Protein AF-A0A963PRM2-F1 (afdb_monomer_lite)

Secondary structure (DSSP, 8-state):
------------HHHHHHHHHSEEEEEEEEEEEEEEEE----B-TTSSB---TT-PPEEEEEEEEES-HHHHH--S-EEEEEE-TT--EEEEEEESS-GGGTEEEEEEE-SSS--EEEEEEEEETTTHHHHHHHTTTSPSPEEEEEEEHHHHHHHHHHH-THHHHHHHSPP-SS--HHHHHHHHHHHGGGGT---SS--

Structure (mmCIF, N/CA/C/O backbone):
data_AF-A0A963PRM2-F1
#
_entry.id   AF-A0A963PRM2-F1
#
loop_
_atom_site.group_PDB
_atom_site.id
_atom_site.type_symbol
_atom_site.label_atom_id
_atom_site.label_alt_id
_atom_site.label_comp_id
_atom_site.label_asym_id
_atom_site.label_entity_id
_atom_site.label_seq_id
_atom_site.pdbx_PDB_ins_code
_atom_site.Cartn_x
_atom_site.Cartn_y
_atom_site.Cartn_z
_atom_site.occupancy
_atom_site.B_iso_or_equiv
_atom_site.auth_seq_id
_atom_site.auth_comp_id
_atom_site.auth_asym_id
_atom_site.auth_atom_id
_atom_site.pdbx_PDB_model_num
ATOM 1 N N . MET A 1 1 ? 33.782 -7.772 28.919 1.00 41.22 1 MET A N 1
ATOM 2 C CA . MET A 1 1 ? 32.373 -8.219 28.906 1.00 41.22 1 MET A CA 1
ATOM 3 C C . MET A 1 1 ? 31.543 -7.126 28.252 1.00 41.22 1 MET A C 1
ATOM 5 O O . MET A 1 1 ? 31.339 -6.091 28.866 1.00 41.22 1 MET A O 1
ATOM 9 N N . GLN A 1 2 ? 31.188 -7.293 26.976 1.00 33.78 2 GLN A N 1
ATOM 10 C CA . GLN A 1 2 ? 30.339 -6.346 26.248 1.00 33.78 2 GLN A CA 1
ATOM 11 C C . GLN A 1 2 ? 28.876 -6.684 26.527 1.00 33.78 2 GLN A C 1
ATOM 13 O O . GLN A 1 2 ? 28.412 -7.776 26.202 1.00 33.78 2 GLN A O 1
ATOM 18 N N . THR A 1 3 ? 28.163 -5.751 27.146 1.00 37.25 3 THR A N 1
ATOM 19 C CA . THR A 1 3 ? 26.721 -5.835 27.356 1.00 37.25 3 THR A CA 1
ATOM 20 C C . THR A 1 3 ? 26.035 -5.636 26.008 1.00 37.25 3 THR A C 1
ATOM 22 O O . THR A 1 3 ? 25.957 -4.523 25.493 1.00 37.25 3 THR A O 1
ATOM 25 N N . ILE A 1 4 ? 25.573 -6.729 25.402 1.00 39.41 4 ILE A N 1
ATOM 26 C CA . ILE A 1 4 ? 24.716 -6.680 24.218 1.00 39.41 4 ILE A CA 1
ATOM 27 C C . ILE A 1 4 ? 23.363 -6.141 24.686 1.00 39.41 4 ILE A C 1
ATOM 29 O O . ILE A 1 4 ? 22.565 -6.858 25.285 1.00 39.41 4 ILE A O 1
ATOM 33 N N . HIS A 1 5 ? 23.108 -4.857 24.438 1.00 33.88 5 HIS A N 1
ATOM 34 C CA . HIS A 1 5 ? 21.766 -4.300 24.529 1.00 33.88 5 HIS A CA 1
ATOM 35 C C . HIS A 1 5 ? 20.929 -4.864 23.378 1.00 33.88 5 HIS A C 1
ATOM 37 O O . HIS A 1 5 ? 20.839 -4.280 22.299 1.00 33.88 5 HIS A O 1
ATOM 43 N N . THR A 1 6 ? 20.295 -6.014 23.598 1.00 37.78 6 THR A N 1
ATOM 44 C CA . THR A 1 6 ? 19.131 -6.428 22.813 1.00 37.78 6 THR A CA 1
ATOM 45 C C . THR A 1 6 ? 18.022 -5.416 23.072 1.00 37.78 6 THR A C 1
ATOM 47 O O . THR A 1 6 ? 17.298 -5.504 24.060 1.00 37.78 6 THR A O 1
ATOM 50 N N . ALA A 1 7 ? 17.920 -4.414 22.199 1.00 38.12 7 ALA A N 1
ATOM 51 C CA . ALA A 1 7 ? 16.761 -3.544 22.126 1.00 38.12 7 ALA A CA 1
ATOM 52 C C . ALA A 1 7 ? 15.547 -4.415 21.782 1.00 38.12 7 ALA A C 1
ATOM 54 O O . ALA A 1 7 ? 15.345 -4.817 20.634 1.00 38.12 7 ALA A O 1
ATOM 55 N N . THR A 1 8 ? 14.760 -4.755 22.798 1.00 39.50 8 THR A N 1
ATOM 56 C CA . THR A 1 8 ? 13.481 -5.440 22.647 1.00 39.50 8 THR A CA 1
ATOM 57 C C . THR A 1 8 ? 12.581 -4.538 21.812 1.00 39.50 8 THR A C 1
ATOM 59 O O . THR A 1 8 ? 12.052 -3.538 22.294 1.00 39.50 8 THR A O 1
ATOM 62 N N . LYS A 1 9 ? 12.463 -4.846 20.518 1.00 49.88 9 LYS A N 1
ATOM 63 C CA . LYS A 1 9 ? 11.586 -4.144 19.582 1.00 49.88 9 LYS A CA 1
ATOM 64 C C . LYS A 1 9 ? 10.167 -4.278 20.130 1.00 49.88 9 LYS A C 1
ATOM 66 O O . LYS A 1 9 ? 9.605 -5.369 20.062 1.00 49.88 9 LYS A O 1
ATOM 71 N N . VAL A 1 10 ? 9.621 -3.215 20.723 1.00 49.44 10 VAL A N 1
ATOM 72 C CA . VAL A 1 10 ? 8.244 -3.206 21.233 1.00 49.44 10 VAL A CA 1
ATOM 73 C C . VAL A 1 10 ? 7.338 -3.588 20.068 1.00 49.44 10 VAL A C 1
ATOM 75 O O . VAL A 1 10 ? 7.162 -2.830 19.113 1.00 49.44 10 VAL A O 1
ATOM 78 N N . GLN A 1 11 ? 6.833 -4.819 20.097 1.00 61.91 11 GLN A N 1
ATOM 79 C CA . GLN A 1 11 ? 5.892 -5.299 19.104 1.00 61.91 11 GLN A CA 1
ATOM 80 C C . GLN A 1 11 ? 4.599 -4.523 19.325 1.00 61.91 11 GLN A C 1
ATOM 82 O O . GLN A 1 11 ? 3.925 -4.696 20.336 1.00 61.91 11 GLN A O 1
ATOM 87 N N . ASN A 1 12 ? 4.264 -3.630 18.395 1.00 83.56 12 ASN A N 1
ATOM 88 C CA . ASN A 1 12 ? 3.006 -2.901 18.442 1.00 83.56 12 ASN A CA 1
ATOM 89 C C . ASN A 1 12 ? 1.866 -3.884 18.127 1.00 83.56 12 ASN A C 1
ATOM 91 O O . ASN A 1 12 ? 1.533 -4.125 16.965 1.00 83.56 12 ASN A O 1
ATOM 95 N N . GLN A 1 13 ? 1.339 -4.522 19.174 1.00 89.81 13 GLN A N 1
ATOM 96 C CA . GLN A 1 13 ? 0.324 -5.570 19.085 1.00 89.81 13 GLN A CA 1
ATOM 97 C C . GLN A 1 13 ? -0.909 -5.129 18.271 1.00 89.81 13 GLN A C 1
ATOM 99 O O . GLN A 1 13 ? -1.336 -5.919 17.422 1.00 89.81 13 GLN A O 1
ATOM 104 N N . PRO A 1 14 ? -1.430 -3.890 18.413 1.00 94.75 14 PRO A N 1
ATOM 105 C CA . PRO A 1 14 ? -2.501 -3.401 17.547 1.00 94.75 14 PRO A CA 1
ATOM 106 C C . PRO A 1 14 ? -2.147 -3.360 16.055 1.00 94.75 14 PRO A C 1
ATOM 108 O O . PRO A 1 14 ? -2.932 -3.818 15.225 1.00 94.75 14 PRO A O 1
ATOM 111 N N . LEU A 1 15 ? -0.947 -2.892 15.692 1.00 95.81 15 LEU A N 1
ATOM 112 C CA . LEU A 1 15 ? -0.501 -2.889 14.293 1.00 95.81 15 LEU A CA 1
ATOM 113 C C . LEU A 1 15 ? -0.412 -4.317 13.736 1.00 95.81 15 LEU A C 1
ATOM 115 O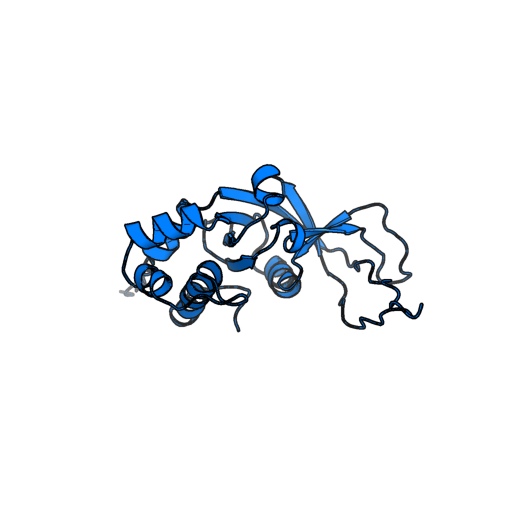 O . LEU A 1 15 ? -0.864 -4.587 12.625 1.00 95.81 15 LEU A O 1
ATOM 119 N N . GLN A 1 16 ? 0.137 -5.244 14.522 1.00 95.12 16 GLN A N 1
ATOM 120 C CA . GLN A 1 16 ? 0.245 -6.646 14.122 1.00 95.12 16 GLN A CA 1
ATOM 121 C C . GLN A 1 16 ? -1.128 -7.298 13.924 1.00 95.12 16 GLN A C 1
ATOM 123 O O . GLN A 1 16 ? -1.301 -8.092 13.003 1.00 95.12 16 GLN A O 1
ATOM 128 N N . ALA A 1 17 ? -2.120 -6.951 14.749 1.00 96.50 17 ALA A N 1
ATOM 129 C CA . ALA A 1 17 ? -3.486 -7.437 14.582 1.00 96.50 17 ALA A CA 1
ATOM 130 C C . ALA A 1 17 ? -4.112 -6.961 13.262 1.00 96.50 17 ALA A C 1
ATOM 132 O O . ALA A 1 17 ? -4.657 -7.781 12.525 1.00 96.50 17 ALA A O 1
ATOM 133 N N . LEU A 1 18 ? -3.959 -5.676 12.918 1.00 98.00 18 LEU A N 1
ATOM 134 C CA . LEU A 1 18 ? -4.420 -5.135 11.634 1.00 98.00 18 LEU A CA 1
ATOM 135 C C . LEU A 1 18 ? -3.763 -5.842 10.444 1.00 98.00 18 LEU A C 1
ATOM 137 O O . LEU A 1 18 ? -4.450 -6.238 9.506 1.00 98.00 18 LEU A O 1
ATOM 141 N N . MET A 1 19 ? -2.441 -6.030 10.494 1.00 97.81 19 MET A N 1
ATOM 142 C CA . MET A 1 19 ? -1.701 -6.687 9.414 1.00 97.81 19 MET A CA 1
ATOM 143 C C . MET A 1 19 ? -2.099 -8.157 9.245 1.00 97.81 19 MET A C 1
ATOM 145 O O . MET A 1 19 ? -2.239 -8.609 8.113 1.00 97.81 19 MET A O 1
ATOM 149 N N . ARG A 1 20 ? -2.320 -8.894 10.343 1.00 97.12 20 ARG A N 1
ATOM 150 C CA . ARG A 1 20 ? -2.781 -10.294 10.292 1.00 97.12 20 ARG A CA 1
ATOM 151 C C . ARG A 1 20 ? -4.203 -10.438 9.760 1.00 97.12 20 ARG A C 1
ATOM 153 O O . ARG A 1 20 ? -4.505 -11.443 9.130 1.00 97.12 20 ARG A O 1
ATOM 160 N N . ALA A 1 21 ? -5.071 -9.468 10.035 1.00 98.12 21 ALA A N 1
ATOM 161 C CA . ALA A 1 21 ? -6.444 -9.478 9.542 1.00 98.12 21 ALA A CA 1
ATOM 162 C C . ALA A 1 21 ? -6.550 -9.106 8.052 1.00 98.12 21 ALA A C 1
ATOM 164 O O . ALA A 1 21 ? -7.583 -9.353 7.434 1.00 98.12 21 ALA A O 1
ATOM 165 N N . ALA A 1 22 ? -5.513 -8.489 7.478 1.00 98.50 22 ALA A N 1
ATOM 166 C CA . ALA A 1 22 ? -5.520 -8.025 6.099 1.00 98.50 22 ALA A CA 1
ATOM 167 C C . ALA A 1 22 ? -5.346 -9.175 5.096 1.00 98.50 22 ALA A C 1
ATOM 169 O O . ALA A 1 22 ? -4.514 -10.063 5.274 1.00 98.50 22 ALA A O 1
ATOM 170 N N . THR A 1 23 ? -6.079 -9.116 3.987 1.00 98.62 23 THR A N 1
ATOM 171 C CA . THR A 1 23 ? -6.009 -10.095 2.896 1.00 98.62 23 THR A CA 1
ATOM 172 C C . THR A 1 23 ? -4.928 -9.694 1.886 1.00 98.62 23 THR A C 1
ATOM 174 O O . THR A 1 23 ? -5.023 -8.605 1.310 1.00 98.62 23 THR A O 1
ATOM 177 N N . PRO A 1 24 ? -3.897 -10.525 1.637 1.00 98.62 24 PRO A N 1
ATOM 178 C CA . PRO A 1 24 ? -2.948 -10.306 0.545 1.00 98.62 24 PRO A CA 1
ATOM 179 C C . PRO A 1 24 ? -3.655 -10.324 -0.814 1.00 98.62 24 PRO A C 1
ATOM 181 O O . PRO A 1 24 ? -4.426 -11.238 -1.085 1.00 98.62 24 PRO A O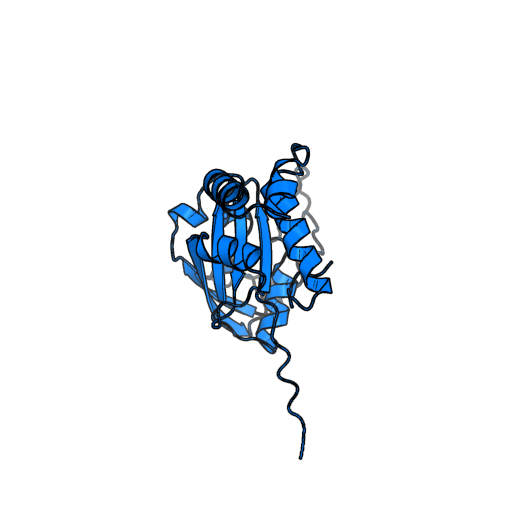 1
ATOM 184 N N . PHE A 1 25 ? -3.377 -9.348 -1.680 1.00 98.56 25 PHE A N 1
ATOM 185 C CA . PHE A 1 25 ? -4.005 -9.279 -3.012 1.00 98.56 25 PHE A CA 1
ATOM 186 C C . PHE A 1 25 ? -3.021 -9.062 -4.159 1.00 98.56 25 PHE A C 1
ATOM 188 O O . PHE A 1 25 ? -3.357 -9.310 -5.314 1.00 98.56 25 PHE A O 1
ATOM 195 N N . LEU A 1 26 ? -1.807 -8.610 -3.861 1.00 98.44 26 LEU A N 1
ATOM 196 C CA . LEU A 1 26 ? -0.783 -8.305 -4.849 1.00 98.44 26 LEU A CA 1
ATOM 197 C C . LEU A 1 26 ? 0.585 -8.603 -4.237 1.00 98.44 26 LEU A C 1
ATOM 199 O O . LEU A 1 26 ? 0.828 -8.283 -3.075 1.00 98.44 26 LEU A O 1
ATOM 203 N N . ARG A 1 27 ? 1.485 -9.190 -5.019 1.00 98.44 27 ARG A N 1
ATOM 204 C CA . ARG A 1 27 ? 2.890 -9.369 -4.649 1.00 98.44 27 ARG A CA 1
ATOM 205 C C . ARG A 1 27 ? 3.765 -8.706 -5.696 1.00 98.44 27 ARG A C 1
ATOM 207 O O . ARG A 1 27 ? 3.557 -8.933 -6.879 1.00 98.44 27 ARG A O 1
ATOM 214 N N . ILE A 1 28 ? 4.716 -7.887 -5.271 1.00 98.12 28 ILE A N 1
ATOM 215 C CA . ILE A 1 28 ? 5.810 -7.424 -6.126 1.00 98.12 28 ILE A CA 1
ATOM 216 C C . ILE A 1 28 ? 6.913 -8.460 -5.956 1.00 98.12 28 ILE A C 1
ATOM 218 O O . ILE A 1 28 ? 7.460 -8.588 -4.867 1.00 98.12 28 ILE A O 1
ATOM 222 N N . ASP A 1 29 ? 7.178 -9.238 -6.997 1.00 97.75 29 ASP A N 1
ATOM 223 C CA . ASP A 1 29 ? 8.125 -10.356 -6.983 1.00 97.75 29 ASP A CA 1
ATOM 224 C C . ASP A 1 29 ? 9.562 -9.893 -7.241 1.00 97.75 29 ASP A C 1
ATOM 226 O O . ASP A 1 29 ? 10.512 -10.507 -6.767 1.00 97.75 29 ASP A O 1
ATOM 230 N N . GLY A 1 30 ? 9.721 -8.798 -7.985 1.00 96.62 30 GLY A N 1
ATOM 231 C CA . GLY A 1 30 ? 11.019 -8.271 -8.378 1.00 96.62 30 GLY A CA 1
ATOM 232 C C . GLY A 1 30 ? 10.911 -6.890 -9.009 1.00 96.62 30 GLY A C 1
ATOM 233 O O . GLY A 1 30 ? 9.820 -6.403 -9.313 1.00 96.62 30 GLY A O 1
ATOM 234 N N . ALA A 1 31 ? 12.060 -6.262 -9.220 1.00 95.69 31 ALA A N 1
ATOM 235 C CA . ALA A 1 31 ? 12.172 -4.989 -9.912 1.00 95.69 31 ALA A CA 1
ATOM 236 C C . ALA A 1 31 ? 13.336 -5.064 -10.901 1.00 95.69 31 ALA A C 1
ATOM 238 O O . ALA A 1 31 ? 14.455 -5.413 -10.529 1.00 95.69 31 ALA A O 1
ATOM 239 N N . LYS A 1 32 ? 13.071 -4.748 -12.168 1.00 95.31 32 LYS A N 1
ATOM 240 C CA . LYS A 1 32 ? 14.087 -4.698 -13.219 1.00 95.31 32 LYS A CA 1
ATOM 241 C C . LYS A 1 32 ? 14.458 -3.239 -13.495 1.00 95.31 32 LYS A C 1
ATOM 243 O O . LYS A 1 32 ? 13.544 -2.461 -13.785 1.00 95.31 32 LYS A O 1
ATOM 248 N N . PRO A 1 33 ? 15.751 -2.859 -13.457 1.00 95.19 33 PRO A N 1
ATOM 249 C CA . PRO A 1 33 ? 16.187 -1.544 -13.911 1.00 95.19 33 PRO A CA 1
ATOM 250 C C . PRO A 1 33 ? 15.765 -1.337 -15.366 1.00 95.19 33 PRO A C 1
ATOM 252 O O . PRO A 1 33 ? 16.193 -2.061 -16.266 1.00 95.19 33 PRO A O 1
ATOM 255 N N . GLN A 1 34 ? 14.868 -0.386 -15.584 1.00 93.38 34 GLN A N 1
ATOM 256 C CA . GLN A 1 34 ? 14.337 -0.037 -16.891 1.00 93.38 34 GLN A CA 1
ATOM 257 C C . GLN A 1 34 ? 13.632 1.300 -16.742 1.00 93.38 34 GLN A C 1
ATOM 259 O O . GLN A 1 34 ? 12.556 1.367 -16.155 1.00 93.38 34 GLN A O 1
ATOM 264 N N . SER A 1 35 ? 14.193 2.351 -17.329 1.00 93.19 35 SER A N 1
ATOM 265 C CA . SER A 1 35 ? 13.513 3.639 -17.364 1.00 93.19 35 SER A CA 1
ATOM 266 C C . SER A 1 35 ? 12.298 3.572 -18.293 1.00 93.19 35 SER A C 1
ATOM 268 O O . SER A 1 35 ? 12.396 3.115 -19.436 1.00 93.19 35 SER A O 1
ATOM 270 N N . TRP A 1 36 ? 11.144 4.022 -17.811 1.00 92.88 36 TRP A N 1
ATOM 271 C CA . TRP A 1 36 ? 9.909 4.123 -18.587 1.00 92.88 36 TRP A CA 1
ATOM 272 C C . TRP A 1 36 ? 9.040 5.271 -18.077 1.00 92.88 36 TRP A C 1
ATOM 274 O O . TRP A 1 36 ? 9.168 5.729 -16.944 1.00 92.88 36 TRP A O 1
ATOM 284 N N . ARG A 1 37 ? 8.110 5.741 -18.906 1.00 90.25 37 ARG A N 1
ATOM 285 C CA . ARG A 1 37 ? 7.098 6.720 -18.494 1.00 90.25 37 ARG A CA 1
ATOM 286 C C . ARG A 1 37 ? 5.693 6.198 -18.746 1.00 90.25 37 ARG A C 1
ATOM 288 O O . ARG A 1 37 ? 5.445 5.419 -19.666 1.00 90.25 37 ARG A O 1
ATOM 295 N N . ARG A 1 38 ? 4.754 6.646 -17.914 1.00 86.50 38 ARG A N 1
ATOM 296 C CA . ARG A 1 38 ? 3.319 6.427 -18.140 1.00 86.50 38 ARG A CA 1
ATOM 297 C C . ARG A 1 38 ? 2.862 7.285 -19.316 1.00 86.50 38 ARG A C 1
ATOM 299 O O . ARG A 1 38 ? 3.380 8.387 -19.504 1.00 86.50 38 ARG A O 1
ATOM 306 N N . ASN A 1 39 ? 1.838 6.839 -20.039 1.00 72.88 39 ASN A N 1
ATOM 307 C CA . ASN A 1 39 ? 1.161 7.727 -20.978 1.00 72.88 39 ASN A CA 1
ATOM 308 C C . ASN A 1 39 ? 0.447 8.839 -20.197 1.00 72.88 39 ASN A C 1
ATOM 310 O O . ASN A 1 39 ? -0.528 8.579 -19.493 1.00 72.88 39 ASN A O 1
ATOM 314 N N . VAL A 1 40 ? 0.951 10.066 -20.297 1.00 62.12 40 VAL A N 1
ATOM 315 C CA . VAL A 1 40 ? 0.324 11.266 -19.722 1.00 62.12 40 VAL A CA 1
ATOM 316 C C . VAL A 1 40 ? -0.274 12.176 -20.794 1.00 62.12 40 VAL A C 1
ATOM 318 O O . VAL A 1 40 ? -0.634 13.310 -20.489 1.00 62.12 40 VAL A O 1
ATOM 321 N N . ASN A 1 41 ? -0.471 11.676 -22.020 1.00 55.84 41 ASN A N 1
ATOM 322 C CA . ASN A 1 41 ? -1.234 12.373 -23.057 1.00 55.84 41 ASN A CA 1
ATOM 323 C C . ASN A 1 41 ? -2.740 12.327 -22.754 1.00 55.84 41 ASN A C 1
ATOM 325 O O . ASN A 1 41 ? -3.545 11.868 -23.558 1.00 55.84 41 ASN A O 1
ATOM 329 N N . THR A 1 42 ? -3.158 12.798 -21.581 1.00 51.91 42 THR A N 1
ATOM 330 C CA . THR A 1 42 ? -4.547 13.214 -21.403 1.00 51.91 42 THR A CA 1
ATOM 331 C C . THR A 1 42 ? -4.686 14.567 -22.074 1.00 51.91 42 THR A C 1
ATOM 333 O O . THR A 1 42 ? -4.049 15.525 -21.653 1.00 51.91 42 THR A O 1
ATOM 336 N N . LEU A 1 43 ? -5.482 14.670 -23.131 1.00 48.84 43 LEU A N 1
ATOM 337 C CA . LEU A 1 43 ? -5.904 15.975 -23.627 1.00 48.84 43 LEU A CA 1
ATOM 338 C C . LEU A 1 43 ? -6.829 16.604 -22.572 1.00 48.84 43 LEU A C 1
ATOM 340 O O . LEU A 1 43 ? -7.652 15.921 -21.960 1.00 48.84 43 LEU A O 1
ATOM 344 N N . THR A 1 44 ? -6.688 17.899 -22.306 1.00 55.00 44 THR A N 1
ATOM 345 C CA . THR A 1 44 ? -7.690 18.657 -21.553 1.00 55.00 44 THR A CA 1
ATOM 346 C C . THR A 1 44 ? -9.016 18.636 -22.323 1.00 55.00 44 THR A C 1
ATOM 348 O O . THR A 1 44 ? -9.037 18.408 -23.532 1.00 55.00 44 THR A O 1
ATOM 351 N N . LYS A 1 45 ? -10.138 18.971 -21.666 1.00 53.50 45 LYS A N 1
ATOM 352 C CA . LYS A 1 45 ? -11.432 19.189 -22.353 1.00 53.50 45 LYS A CA 1
ATOM 353 C C . LYS A 1 45 ? -11.359 20.224 -23.495 1.00 53.50 45 LYS A C 1
ATOM 355 O O . LYS A 1 45 ? -12.258 20.280 -24.318 1.00 53.50 45 LYS A O 1
ATOM 360 N N . SER A 1 46 ? -10.295 21.029 -23.537 1.00 58.06 46 SER A N 1
ATOM 361 C CA . SER A 1 46 ? -9.991 22.018 -24.575 1.00 58.06 46 SER A CA 1
ATOM 362 C C . SER A 1 46 ? -9.037 21.516 -25.671 1.00 58.06 46 SER A C 1
ATOM 364 O O . SER A 1 46 ? -8.498 22.330 -26.415 1.00 58.06 46 SER A O 1
ATOM 366 N N . GLY A 1 47 ? -8.777 20.206 -25.760 1.00 50.28 47 GLY A N 1
ATOM 367 C CA . GLY A 1 47 ? -7.930 19.618 -26.805 1.00 50.28 47 GLY A CA 1
ATOM 368 C C . GLY A 1 47 ? -6.439 19.953 -26.685 1.00 50.28 47 GLY A C 1
ATOM 369 O O . GLY A 1 47 ? -5.672 19.663 -27.597 1.00 50.28 47 GLY A O 1
ATOM 370 N N . LYS A 1 48 ? -5.999 20.552 -25.570 1.00 49.03 48 LYS A N 1
ATOM 371 C CA . LYS A 1 48 ? -4.579 20.814 -25.307 1.00 49.03 48 LYS A CA 1
ATOM 372 C C . LYS A 1 48 ? -3.963 19.603 -24.614 1.00 49.03 48 LYS A C 1
ATOM 374 O O . LYS A 1 48 ? -4.641 18.996 -23.788 1.00 49.03 48 LYS A O 1
ATOM 379 N N . PRO A 1 49 ? -2.686 19.267 -24.851 1.00 51.62 49 PRO A N 1
ATOM 380 C CA . PRO A 1 49 ? -1.979 18.333 -23.987 1.00 51.62 49 PRO A CA 1
ATOM 381 C C . PRO A 1 49 ? -2.146 18.802 -22.538 1.00 51.62 49 PRO A C 1
ATOM 383 O O . PRO A 1 49 ? -1.787 19.935 -22.207 1.00 51.62 49 PRO A O 1
ATOM 386 N N . SER A 1 50 ? -2.737 17.973 -21.671 1.00 50.28 50 SER A N 1
ATOM 387 C CA . SER A 1 50 ? -2.652 18.190 -20.231 1.00 50.28 50 SER A CA 1
ATOM 388 C C . SER A 1 50 ? -1.182 18.026 -19.902 1.00 50.28 50 SER A C 1
ATOM 390 O O . SER A 1 50 ? -0.674 16.918 -19.759 1.00 50.28 50 SER A O 1
ATOM 392 N N . GLY A 1 51 ? -0.474 19.152 -19.894 1.00 46.06 51 GLY A N 1
ATOM 393 C CA . GLY A 1 51 ? 0.925 19.244 -19.536 1.00 46.06 51 GLY A CA 1
ATOM 394 C C . GLY A 1 51 ? 1.096 18.913 -18.065 1.00 46.06 51 GLY A C 1
ATOM 395 O O . GLY A 1 51 ? 1.421 19.777 -17.257 1.00 46.06 51 GLY A O 1
ATOM 396 N N . SER A 1 52 ? 0.912 17.651 -17.699 1.00 45.69 52 SER A N 1
ATOM 397 C CA . SER A 1 52 ? 1.531 17.117 -16.510 1.00 45.69 52 SER A CA 1
ATOM 398 C C . SER A 1 52 ? 3.014 16.958 -16.830 1.00 45.69 52 SER A C 1
ATOM 400 O O . SER A 1 52 ? 3.495 15.875 -17.149 1.00 45.69 52 SER A O 1
ATOM 402 N N . ARG A 1 53 ? 3.770 18.051 -16.672 1.00 44.22 53 ARG A N 1
ATOM 403 C CA . ARG A 1 53 ? 5.235 18.058 -16.491 1.00 44.22 53 ARG A CA 1
ATOM 404 C C . ARG A 1 53 ? 5.689 17.222 -15.263 1.00 44.22 53 ARG A C 1
ATOM 406 O O . ARG A 1 53 ? 6.769 17.453 -14.743 1.00 44.22 53 ARG A O 1
ATOM 413 N N . ARG A 1 54 ? 4.851 16.321 -14.721 1.00 50.84 54 ARG A N 1
ATOM 414 C CA . ARG A 1 54 ? 4.968 15.727 -13.374 1.00 50.84 54 ARG A CA 1
ATOM 415 C C . ARG A 1 54 ? 5.053 14.201 -13.328 1.00 50.84 54 ARG A C 1
ATOM 417 O O . ARG A 1 54 ? 5.167 13.657 -12.235 1.00 50.84 54 ARG A O 1
ATOM 424 N N . ALA A 1 55 ? 5.003 13.480 -14.447 1.00 60.56 55 ALA A N 1
ATOM 425 C CA . ALA A 1 55 ? 5.388 12.070 -14.417 1.00 60.56 55 ALA A CA 1
ATOM 426 C C . ALA A 1 55 ? 6.899 11.988 -14.636 1.00 60.56 55 ALA A C 1
ATOM 428 O O . ALA A 1 55 ? 7.347 11.871 -15.774 1.00 60.56 55 ALA A O 1
ATOM 429 N N . GLN A 1 56 ? 7.671 12.104 -13.551 1.00 73.38 56 GLN A N 1
ATOM 430 C CA . GLN A 1 56 ? 9.071 11.692 -13.595 1.00 73.38 56 GLN A CA 1
ATOM 431 C C . GLN A 1 56 ? 9.150 10.267 -14.168 1.00 73.38 56 GLN A C 1
ATOM 433 O O . GLN A 1 56 ? 8.227 9.475 -13.928 1.00 73.38 56 GLN A O 1
ATOM 438 N N . PRO A 1 57 ? 10.189 9.952 -14.959 1.00 86.44 57 PRO A N 1
ATOM 439 C CA . PRO A 1 57 ? 10.411 8.591 -15.408 1.00 86.44 57 PRO A CA 1
ATOM 440 C C . PRO A 1 57 ? 10.452 7.654 -14.206 1.00 86.44 57 PRO A C 1
ATOM 442 O O . PRO A 1 57 ? 11.118 7.943 -13.215 1.00 86.44 57 PRO A O 1
ATOM 445 N N . ASN A 1 58 ? 9.741 6.542 -14.312 1.00 91.75 58 ASN A N 1
ATOM 446 C CA . ASN A 1 58 ? 9.927 5.426 -13.407 1.00 91.75 58 ASN A CA 1
ATOM 447 C C . ASN A 1 58 ? 11.241 4.752 -13.806 1.00 91.75 58 ASN A C 1
ATOM 449 O O . ASN A 1 58 ? 11.460 4.503 -14.993 1.00 91.75 58 ASN A O 1
ATOM 453 N N . ARG A 1 59 ? 12.113 4.490 -12.839 1.00 94.56 59 ARG A N 1
ATOM 454 C CA . ARG A 1 59 ? 13.427 3.857 -13.027 1.00 94.56 59 ARG A CA 1
ATOM 455 C C . ARG A 1 59 ? 13.338 2.333 -13.109 1.00 94.56 59 ARG A C 1
ATOM 457 O O . ARG A 1 59 ? 14.256 1.696 -13.626 1.00 94.56 59 ARG A O 1
ATOM 464 N N . TYR A 1 60 ? 12.250 1.757 -12.596 1.00 95.50 60 TYR A N 1
ATOM 465 C CA . TYR A 1 60 ? 12.086 0.314 -12.481 1.00 95.50 60 TYR A CA 1
ATOM 466 C C . TYR A 1 60 ? 10.776 -0.188 -13.086 1.00 95.50 60 TYR A C 1
ATOM 468 O O . TYR A 1 60 ? 9.700 0.394 -12.919 1.00 95.50 60 TYR A O 1
ATOM 476 N N . GLU A 1 61 ? 10.858 -1.334 -13.752 1.00 95.38 61 GLU A N 1
ATOM 477 C CA . GLU A 1 61 ? 9.717 -2.177 -14.092 1.00 95.38 61 GLU A CA 1
ATOM 478 C C . GLU A 1 61 ? 9.486 -3.174 -12.954 1.00 95.38 61 GLU A C 1
ATOM 480 O O . GLU A 1 61 ? 10.353 -3.998 -12.660 1.00 95.38 61 GLU A O 1
ATOM 485 N N . ALA A 1 62 ? 8.325 -3.103 -12.303 1.00 95.06 62 ALA A N 1
ATOM 486 C CA . ALA A 1 62 ? 7.982 -4.040 -11.242 1.00 95.06 62 ALA A CA 1
ATOM 487 C C . ALA A 1 62 ? 7.387 -5.320 -11.832 1.00 95.06 62 ALA A C 1
ATOM 489 O O . ALA A 1 62 ? 6.369 -5.285 -12.527 1.00 95.06 62 ALA A O 1
ATOM 490 N N . MET A 1 63 ? 8.004 -6.450 -11.503 1.00 95.94 63 MET A N 1
ATOM 491 C CA . MET A 1 63 ? 7.459 -7.782 -11.735 1.00 95.94 63 MET A CA 1
ATOM 492 C C . MET A 1 63 ? 6.484 -8.078 -10.600 1.00 95.94 63 MET A C 1
ATOM 494 O O . MET A 1 63 ? 6.848 -7.941 -9.432 1.00 95.94 63 MET A O 1
ATOM 498 N N . PHE A 1 64 ? 5.243 -8.431 -10.921 1.00 97.50 64 PHE A N 1
ATOM 499 C CA . PHE A 1 64 ? 4.209 -8.609 -9.909 1.00 97.50 64 PHE A CA 1
ATOM 500 C C . PHE A 1 64 ? 3.261 -9.756 -10.243 1.00 97.50 64 PHE A C 1
ATOM 502 O O . PHE A 1 64 ? 3.020 -10.068 -11.410 1.00 97.50 64 PHE A O 1
ATOM 509 N N . THR A 1 65 ? 2.654 -10.297 -9.194 1.00 98.00 65 THR A N 1
ATOM 510 C CA . THR A 1 65 ? 1.623 -11.327 -9.247 1.00 98.00 65 THR A CA 1
ATOM 511 C C . THR A 1 65 ? 0.365 -10.814 -8.553 1.00 98.00 65 THR A C 1
ATOM 513 O O . THR A 1 65 ? 0.417 -10.365 -7.405 1.00 98.00 65 THR A O 1
ATOM 516 N N . ALA A 1 66 ? -0.779 -10.886 -9.234 1.00 97.69 66 ALA A N 1
ATOM 517 C CA . ALA A 1 66 ? -2.079 -10.688 -8.602 1.00 97.69 66 ALA A CA 1
ATOM 518 C C . ALA A 1 66 ? -2.423 -11.936 -7.778 1.00 97.69 66 ALA A C 1
ATOM 520 O O . ALA A 1 66 ? -2.489 -13.035 -8.321 1.00 97.69 66 ALA A O 1
ATOM 521 N N . LEU A 1 67 ? -2.590 -11.774 -6.466 1.00 98.50 67 LEU A N 1
ATOM 522 C CA . LEU A 1 67 ? -2.914 -12.877 -5.556 1.00 98.50 67 LEU A CA 1
ATOM 523 C C . LEU A 1 67 ? -4.429 -13.046 -5.392 1.00 98.50 67 LEU A C 1
ATOM 525 O O . LEU A 1 67 ? -4.912 -14.164 -5.251 1.00 98.50 67 LEU A O 1
ATOM 529 N N . ASP A 1 68 ? -5.171 -11.934 -5.406 1.00 98.38 68 ASP A N 1
ATOM 530 C CA . ASP A 1 68 ? -6.629 -11.921 -5.283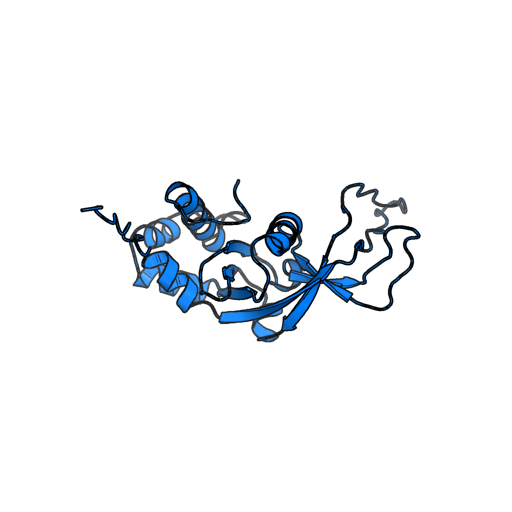 1.00 98.38 68 ASP A CA 1
ATOM 531 C C . ASP A 1 68 ? -7.234 -10.741 -6.062 1.00 98.38 68 ASP A C 1
ATOM 533 O O . ASP A 1 68 ? -7.314 -9.602 -5.584 1.00 98.38 68 ASP A O 1
ATOM 537 N N . ASP A 1 69 ? -7.711 -11.033 -7.273 1.00 97.50 69 ASP A N 1
ATOM 538 C CA . ASP A 1 69 ? -8.358 -10.058 -8.153 1.00 97.50 69 ASP A CA 1
ATOM 539 C C . ASP A 1 69 ? -9.674 -9.515 -7.591 1.00 97.50 69 ASP A C 1
ATOM 541 O O . ASP A 1 69 ? -10.036 -8.366 -7.876 1.00 97.50 69 ASP A O 1
ATOM 545 N N . LYS A 1 70 ? -10.398 -10.295 -6.774 1.00 97.88 70 LYS A N 1
ATOM 546 C CA . LYS A 1 70 ? -11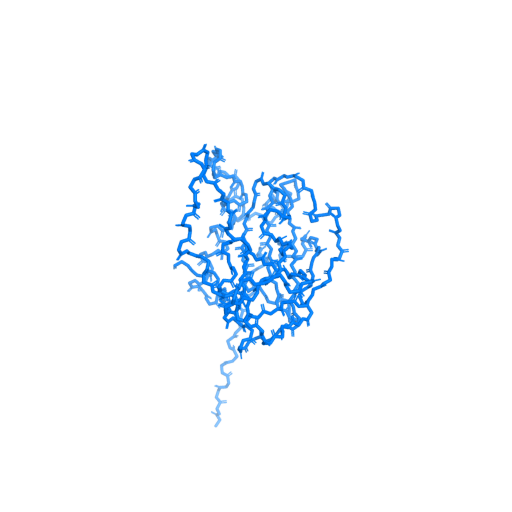.640 -9.826 -6.145 1.00 97.88 70 LYS A CA 1
ATOM 547 C C . LYS A 1 70 ? -11.309 -8.734 -5.144 1.00 97.88 70 LYS A C 1
ATOM 549 O O . LYS A 1 70 ? -11.904 -7.661 -5.201 1.00 97.88 70 LYS A O 1
ATOM 554 N N . THR A 1 71 ? -10.316 -8.963 -4.290 1.00 98.00 71 THR A N 1
ATOM 555 C CA . THR A 1 71 ? -9.831 -7.959 -3.336 1.00 98.00 71 THR A CA 1
ATOM 556 C C . THR A 1 71 ? -9.267 -6.734 -4.057 1.00 98.00 71 THR A C 1
ATOM 558 O O . THR A 1 71 ? -9.626 -5.605 -3.716 1.00 98.00 71 THR A O 1
ATOM 561 N N . TRP A 1 72 ? -8.465 -6.921 -5.110 1.00 97.88 72 TRP A N 1
ATOM 562 C CA . TRP A 1 72 ? -7.864 -5.811 -5.859 1.00 97.88 72 TRP A CA 1
ATOM 563 C C . TRP A 1 72 ? -8.915 -4.915 -6.548 1.00 97.88 72 TRP A C 1
ATOM 565 O O . TRP A 1 72 ? -8.798 -3.682 -6.557 1.00 97.88 72 TRP A O 1
ATOM 575 N N . SER A 1 73 ? -9.963 -5.522 -7.109 1.00 97.25 73 SER A N 1
ATOM 576 C CA . SER A 1 73 ? -11.029 -4.829 -7.846 1.00 97.25 73 SER A CA 1
ATOM 577 C C . SER A 1 73 ? -12.164 -4.296 -6.961 1.00 97.25 73 SER A C 1
ATOM 579 O O . SER A 1 73 ? -12.945 -3.452 -7.414 1.00 97.25 73 SER A O 1
ATOM 581 N N . ARG A 1 74 ? -12.256 -4.743 -5.700 1.00 97.44 74 ARG A N 1
ATOM 582 C CA . ARG A 1 74 ? -13.350 -4.403 -4.782 1.00 97.44 74 ARG A CA 1
ATOM 583 C C . ARG A 1 74 ? -13.441 -2.898 -4.533 1.00 97.44 74 ARG A C 1
ATOM 585 O O . ARG A 1 74 ? -12.469 -2.233 -4.175 1.00 97.44 74 ARG A O 1
ATOM 592 N N . LEU A 1 75 ? -14.650 -2.361 -4.692 1.00 97.00 75 LEU A N 1
ATOM 593 C CA . LEU A 1 75 ? -14.982 -0.990 -4.317 1.00 97.00 75 LEU A CA 1
ATOM 594 C C . LEU A 1 75 ? -15.252 -0.913 -2.812 1.00 97.00 75 LEU A C 1
ATOM 596 O O . LEU A 1 75 ? -16.011 -1.716 -2.273 1.00 97.00 75 LEU A O 1
ATOM 600 N N . GLY A 1 76 ? -14.684 0.087 -2.149 1.00 96.00 76 GLY A N 1
ATOM 601 C CA . GLY A 1 76 ? -14.988 0.367 -0.754 1.00 96.00 76 GLY A CA 1
ATOM 602 C C . GLY A 1 76 ? -13.953 1.267 -0.107 1.00 96.00 76 GLY A C 1
ATOM 603 O O . GLY A 1 76 ? -12.959 1.652 -0.721 1.00 96.00 76 GLY A O 1
ATOM 604 N N . GLU A 1 77 ? -14.213 1.602 1.148 1.00 97.56 77 GLU A N 1
ATOM 605 C CA . GLU A 1 77 ? -13.184 2.122 2.033 1.00 97.56 77 GLU A CA 1
ATOM 606 C C . GLU A 1 77 ? -12.269 0.981 2.484 1.00 97.56 77 GLU A C 1
ATOM 608 O O . GLU A 1 77 ? -12.737 -0.082 2.908 1.00 97.56 77 GLU A O 1
ATOM 613 N N . VAL A 1 78 ? -10.966 1.209 2.353 1.00 97.94 78 VAL A N 1
ATOM 614 C CA . VAL A 1 78 ? -9.935 0.201 2.558 1.00 97.94 78 VAL A CA 1
ATOM 615 C C . VAL A 1 78 ? -8.650 0.838 3.068 1.00 97.94 78 VAL A C 1
ATOM 617 O O . VAL A 1 78 ? -8.198 1.867 2.559 1.00 97.94 78 VAL A O 1
ATOM 620 N N . LEU A 1 79 ? -8.052 0.184 4.057 1.00 98.44 79 LEU A N 1
ATOM 621 C CA . LEU A 1 79 ? -6.676 0.388 4.485 1.00 98.44 79 LEU A CA 1
ATOM 622 C C . LEU A 1 79 ? -5.819 -0.686 3.806 1.00 98.44 79 LEU A C 1
ATOM 624 O O . LEU A 1 79 ? -6.199 -1.854 3.802 1.00 98.44 79 LEU A O 1
ATOM 628 N N . TYR A 1 80 ? -4.695 -0.318 3.204 1.00 98.44 80 TYR A N 1
ATOM 629 C CA . TYR A 1 80 ? -3.767 -1.271 2.601 1.00 98.44 80 TYR A CA 1
ATOM 630 C C . TYR A 1 80 ? -2.356 -1.100 3.149 1.00 98.44 80 TYR A C 1
ATOM 632 O O . TYR A 1 80 ? -1.937 -0.007 3.539 1.00 98.44 80 TYR A O 1
ATOM 640 N N . PHE A 1 81 ? -1.622 -2.202 3.140 1.00 98.31 81 PHE A N 1
ATOM 641 C CA . PHE A 1 81 ? -0.279 -2.322 3.684 1.00 98.31 81 PHE A CA 1
ATOM 642 C C . PHE A 1 81 ? 0.660 -2.835 2.602 1.00 98.31 81 PHE A C 1
ATOM 644 O O . PHE A 1 81 ? 0.247 -3.631 1.767 1.00 98.31 81 PHE A O 1
ATOM 651 N N . VAL A 1 82 ? 1.920 -2.414 2.644 1.00 98.19 82 VAL A N 1
ATOM 652 C CA . VAL A 1 82 ? 3.029 -3.065 1.942 1.00 98.19 82 VAL A CA 1
ATOM 653 C C . VAL A 1 82 ? 3.972 -3.600 3.002 1.00 98.19 82 VAL A C 1
ATOM 655 O O . VAL A 1 82 ? 4.444 -2.825 3.838 1.00 98.19 82 VAL A O 1
ATOM 658 N N . SER A 1 83 ? 4.239 -4.899 2.980 1.00 97.75 83 SER A N 1
ATOM 659 C CA . SER A 1 83 ? 5.193 -5.547 3.874 1.00 97.75 83 SER A CA 1
ATOM 660 C C . SER A 1 83 ? 6.351 -6.169 3.108 1.00 97.75 83 SER A C 1
ATOM 662 O O . SER A 1 83 ? 6.161 -6.674 2.000 1.00 97.75 83 SER A O 1
ATOM 664 N N . ASP A 1 84 ? 7.533 -6.172 3.720 1.00 96.50 84 ASP A N 1
ATOM 665 C CA . ASP A 1 84 ? 8.688 -6.898 3.190 1.00 96.50 84 ASP A CA 1
ATOM 666 C C . ASP A 1 84 ? 8.579 -8.418 3.407 1.00 96.50 84 ASP A C 1
ATOM 668 O O . ASP A 1 84 ? 7.633 -8.915 4.027 1.00 96.50 84 ASP A O 1
ATOM 672 N N . GLN A 1 85 ? 9.567 -9.164 2.906 1.00 94.75 85 GLN A N 1
ATOM 673 C CA . GLN A 1 85 ? 9.643 -10.621 3.043 1.00 94.75 85 GLN A CA 1
ATOM 674 C C . GLN A 1 85 ? 9.648 -11.100 4.507 1.00 94.75 85 GLN A C 1
ATOM 676 O O . GLN A 1 85 ? 9.221 -12.217 4.790 1.00 94.75 85 GLN A O 1
ATOM 681 N N . SER A 1 86 ? 10.097 -10.264 5.449 1.00 94.00 86 SER A N 1
ATOM 682 C CA . SER A 1 86 ? 10.096 -10.571 6.885 1.00 94.00 86 SER A CA 1
ATOM 683 C C . SER A 1 86 ? 8.779 -10.210 7.586 1.00 94.00 86 SER A C 1
ATOM 685 O O . SER A 1 86 ? 8.674 -10.323 8.807 1.00 94.00 86 SER A O 1
ATOM 687 N N . GLY A 1 87 ? 7.775 -9.748 6.832 1.00 93.88 87 GLY A N 1
ATOM 688 C CA . GLY A 1 87 ? 6.482 -9.315 7.357 1.00 93.88 87 GLY A CA 1
ATOM 689 C C . GLY A 1 87 ? 6.519 -7.944 8.036 1.00 93.88 87 GLY A C 1
ATOM 690 O O . GLY A 1 87 ? 5.561 -7.573 8.715 1.00 93.88 87 GLY A O 1
ATOM 691 N N . ARG A 1 88 ? 7.597 -7.162 7.882 1.00 95.00 88 ARG A N 1
ATOM 692 C CA . ARG A 1 88 ? 7.659 -5.804 8.442 1.00 95.00 88 ARG A CA 1
ATOM 693 C C . ARG A 1 88 ? 6.874 -4.847 7.562 1.00 95.00 88 ARG A C 1
ATOM 695 O O . ARG A 1 88 ? 7.013 -4.869 6.343 1.00 95.00 88 ARG A O 1
ATOM 702 N N . LEU A 1 89 ? 6.083 -3.975 8.187 1.00 96.62 89 LEU A N 1
ATOM 703 C CA . LEU A 1 89 ? 5.371 -2.916 7.481 1.00 96.62 89 LEU A CA 1
ATOM 704 C C . LEU A 1 89 ? 6.362 -1.898 6.905 1.00 96.62 89 LEU A C 1
ATOM 706 O O . LEU A 1 89 ? 7.175 -1.344 7.641 1.00 96.62 89 LEU A O 1
ATOM 710 N N . ARG A 1 90 ? 6.232 -1.623 5.609 1.00 96.75 90 ARG A N 1
ATOM 711 C CA . ARG A 1 90 ? 7.015 -0.628 4.868 1.00 96.75 90 ARG A CA 1
ATOM 712 C C . ARG A 1 90 ? 6.183 0.518 4.339 1.00 96.75 90 ARG A C 1
ATOM 714 O O . ARG A 1 90 ? 6.684 1.619 4.178 1.00 96.75 90 ARG A O 1
ATOM 721 N N . MET A 1 91 ? 4.899 0.308 4.100 1.00 96.69 91 MET A N 1
ATOM 722 C CA . MET A 1 91 ? 4.013 1.387 3.686 1.00 96.69 91 MET A CA 1
ATOM 723 C C . MET A 1 91 ? 2.600 1.097 4.157 1.00 96.69 91 MET A C 1
ATOM 725 O O . MET A 1 91 ? 2.141 -0.038 4.090 1.00 96.69 91 MET A O 1
ATOM 729 N N . VAL A 1 92 ? 1.895 2.138 4.580 1.00 97.44 92 VAL A N 1
ATOM 730 C CA . VAL A 1 92 ? 0.448 2.097 4.808 1.00 97.44 92 VAL A CA 1
ATOM 731 C C . VAL A 1 92 ? -0.224 3.155 3.949 1.00 97.44 92 VAL A C 1
ATOM 733 O O . VAL A 1 92 ? 0.296 4.262 3.801 1.00 97.44 92 VAL A O 1
ATOM 736 N N . GLY A 1 93 ? -1.372 2.839 3.374 1.00 96.62 93 GLY A N 1
ATOM 737 C CA . GLY A 1 93 ? -2.180 3.824 2.678 1.00 96.62 93 GLY A CA 1
ATOM 738 C C . GLY A 1 93 ? -3.654 3.477 2.717 1.00 96.62 93 GLY A C 1
ATOM 739 O O . GLY A 1 93 ? -4.043 2.399 3.151 1.00 96.62 93 GLY A O 1
ATOM 740 N N . GLN A 1 94 ? -4.484 4.396 2.242 1.00 96.56 94 GLN A N 1
ATOM 741 C CA . GLN A 1 94 ? -5.930 4.199 2.186 1.00 96.56 94 GLN A CA 1
ATOM 742 C C . GLN A 1 94 ? -6.523 4.526 0.818 1.00 96.56 94 GLN A C 1
ATOM 744 O O . GLN A 1 94 ? -5.936 5.220 -0.028 1.00 96.56 94 GLN A O 1
ATOM 749 N N . SER A 1 95 ? -7.722 4.000 0.598 1.00 95.50 95 SER A N 1
ATOM 750 C CA . SER A 1 95 ? -8.575 4.364 -0.521 1.00 95.50 95 SER A CA 1
ATOM 751 C C . SER A 1 95 ? -10.039 4.340 -0.096 1.00 95.50 95 SER A C 1
ATOM 753 O O . SER A 1 95 ? -10.451 3.508 0.700 1.00 95.50 95 SER A O 1
ATOM 755 N N . SER A 1 96 ? -10.845 5.226 -0.680 1.00 94.38 96 SER A N 1
ATOM 756 C CA . SER A 1 96 ? -12.317 5.129 -0.685 1.00 94.38 96 SER A CA 1
ATOM 757 C C . SER A 1 96 ? -12.860 4.625 -2.032 1.00 94.38 96 SER A C 1
ATOM 759 O O . SER A 1 96 ? -14.050 4.742 -2.326 1.00 94.38 96 SER A O 1
ATOM 761 N N . ARG A 1 97 ? -11.964 4.150 -2.900 1.00 93.44 97 ARG A N 1
ATOM 762 C CA . ARG A 1 97 ? -12.216 3.633 -4.251 1.00 93.44 97 ARG A CA 1
ATOM 763 C C . ARG A 1 97 ? -11.552 2.258 -4.382 1.00 93.44 97 ARG A C 1
ATOM 765 O O . ARG A 1 97 ? -11.037 1.728 -3.402 1.00 93.44 97 ARG A O 1
ATOM 772 N N . ARG A 1 98 ? -11.523 1.688 -5.588 1.00 93.50 98 ARG A N 1
ATOM 773 C CA . ARG A 1 98 ? -10.897 0.379 -5.825 1.00 93.50 98 ARG A CA 1
ATOM 774 C C . ARG A 1 98 ? -9.400 0.447 -5.537 1.00 93.50 98 ARG A C 1
ATOM 776 O O . ARG A 1 98 ? -8.764 1.473 -5.797 1.00 93.50 98 ARG A O 1
ATOM 783 N N . LEU A 1 99 ? -8.809 -0.647 -5.063 1.00 96.69 99 LEU A N 1
ATOM 784 C CA . LEU A 1 99 ? -7.352 -0.725 -4.921 1.00 96.69 99 LEU A CA 1
ATOM 785 C C . LEU A 1 99 ? -6.663 -0.653 -6.283 1.00 96.69 99 LEU A C 1
ATOM 787 O O . LEU A 1 99 ? -5.600 -0.051 -6.371 1.00 96.69 99 LEU A O 1
ATOM 791 N N . GLN A 1 100 ? -7.303 -1.136 -7.352 1.00 95.19 100 GLN A N 1
ATOM 792 C CA . GLN A 1 100 ? -6.853 -0.943 -8.737 1.00 95.19 100 GLN A CA 1
ATOM 793 C C . GLN A 1 100 ? -6.677 0.530 -9.138 1.00 95.19 100 GLN A C 1
ATOM 795 O O . GLN A 1 100 ? -5.875 0.818 -10.016 1.00 95.19 100 GLN A O 1
ATOM 800 N N . ASP A 1 101 ? -7.359 1.488 -8.495 1.00 92.38 101 ASP A N 1
ATOM 801 C CA . ASP A 1 101 ? -7.148 2.918 -8.764 1.00 92.38 101 ASP A CA 1
ATOM 802 C C . ASP A 1 101 ? -5.871 3.460 -8.101 1.00 92.38 101 ASP A C 1
ATOM 804 O O . ASP A 1 101 ? -5.349 4.507 -8.503 1.00 92.38 101 ASP A O 1
ATOM 808 N N . ARG A 1 102 ? -5.366 2.766 -7.080 1.00 94.94 102 ARG A N 1
ATOM 809 C CA . ARG A 1 102 ? -4.127 3.091 -6.366 1.00 94.94 102 ARG A CA 1
ATOM 810 C C . ARG A 1 102 ? -2.952 2.295 -6.914 1.00 94.94 102 ARG A C 1
ATOM 812 O O . ARG A 1 102 ? -1.940 2.897 -7.240 1.00 94.94 102 ARG A O 1
ATOM 819 N N . TRP A 1 103 ? -3.128 0.990 -7.064 1.00 96.81 103 TRP A N 1
ATOM 820 C CA . TRP A 1 103 ? -2.194 0.014 -7.613 1.00 96.81 103 TRP A CA 1
ATOM 821 C C . TRP A 1 103 ? -2.616 -0.315 -9.040 1.00 96.81 103 TRP A C 1
ATOM 823 O O . TRP A 1 103 ? -3.457 -1.182 -9.265 1.00 96.81 103 TRP A O 1
ATOM 833 N N . ARG A 1 104 ? -2.085 0.441 -9.997 1.00 94.75 104 ARG A N 1
ATOM 834 C CA . ARG A 1 104 ? -2.525 0.441 -11.393 1.00 94.75 104 ARG A CA 1
ATOM 835 C C . ARG A 1 104 ? -1.536 -0.292 -12.275 1.00 94.75 104 ARG A C 1
ATOM 837 O O . ARG A 1 104 ? -0.333 -0.174 -12.090 1.00 94.75 104 ARG A O 1
ATOM 844 N N . VAL A 1 105 ? -2.043 -0.933 -13.319 1.00 94.94 105 VAL A N 1
ATOM 845 C CA . VAL A 1 105 ? -1.217 -1.505 -14.387 1.00 94.94 105 VAL A CA 1
ATOM 846 C C . VAL A 1 105 ? -1.268 -0.572 -15.596 1.00 94.94 105 VAL A C 1
ATOM 848 O O . VAL A 1 105 ? -2.308 -0.453 -16.253 1.00 94.94 105 VAL A O 1
ATOM 851 N N . SER A 1 106 ? -0.163 0.116 -15.886 1.00 91.19 106 SER A N 1
ATOM 852 C CA . SER A 1 106 ? -0.076 1.136 -16.941 1.00 91.19 106 SER A CA 1
ATOM 853 C C . SER A 1 106 ? 0.730 0.648 -18.139 1.00 91.19 106 SER A C 1
ATOM 855 O O . SER A 1 106 ? 1.746 -0.015 -17.936 1.00 91.19 106 SER A O 1
ATOM 857 N N . PRO A 1 107 ? 0.334 0.991 -19.376 1.00 92.12 107 PRO A N 1
ATOM 858 C CA . PRO A 1 107 ? 1.186 0.777 -20.537 1.00 92.12 107 PRO A CA 1
ATOM 859 C C . PRO A 1 107 ? 2.503 1.553 -20.415 1.00 92.12 107 PRO A C 1
ATOM 861 O O . PRO A 1 107 ? 2.513 2.746 -20.088 1.00 92.12 107 PRO A O 1
ATOM 864 N N . MET A 1 108 ? 3.614 0.873 -20.685 1.00 93.12 108 MET A N 1
ATOM 865 C CA . MET A 1 108 ? 4.950 1.453 -20.606 1.00 93.12 108 MET A CA 1
ATOM 866 C C . MET A 1 108 ? 5.305 2.161 -21.910 1.00 93.12 108 MET A C 1
ATOM 868 O O . MET A 1 108 ? 5.106 1.614 -22.994 1.00 93.12 108 MET A O 1
ATOM 872 N N . HIS A 1 109 ? 5.866 3.362 -21.794 1.00 92.12 109 HIS A N 1
ATOM 873 C CA . HIS A 1 109 ? 6.403 4.116 -22.921 1.00 92.12 109 HIS A CA 1
ATOM 874 C C . HIS A 1 109 ? 7.881 4.404 -22.694 1.00 92.12 109 HIS A C 1
ATOM 876 O O . HIS A 1 109 ? 8.313 4.605 -21.553 1.00 92.12 109 HIS A O 1
ATOM 882 N N . SER A 1 110 ? 8.637 4.448 -23.784 1.00 90.56 110 SER A N 1
ATOM 883 C CA . SER A 1 110 ? 10.027 4.879 -23.787 1.00 90.56 110 SER A CA 1
ATOM 884 C C . SER A 1 110 ? 10.144 6.311 -23.263 1.00 90.56 110 SER A C 1
ATOM 886 O O . SER A 1 110 ? 9.281 7.166 -23.503 1.00 90.56 110 SER A O 1
ATOM 888 N N . VAL A 1 111 ? 11.205 6.561 -22.501 1.00 89.62 111 VAL A N 1
ATOM 889 C CA . VAL A 1 111 ? 11.517 7.899 -21.987 1.00 89.62 111 VAL A CA 1
ATOM 890 C C . VAL A 1 111 ? 12.062 8.793 -23.099 1.00 89.62 111 VAL A C 1
ATOM 892 O O . VAL A 1 111 ? 11.754 9.983 -23.100 1.00 89.62 111 VAL A O 1
ATOM 895 N N . GLU A 1 112 ? 12.814 8.213 -24.036 1.00 88.62 112 GLU A N 1
ATOM 896 C CA . GLU A 1 112 ? 13.556 8.921 -25.084 1.00 88.62 112 GLU A CA 1
ATOM 897 C C . GLU A 1 112 ? 12.624 9.481 -26.163 1.00 88.62 112 GLU A C 1
ATOM 899 O O . GLU A 1 112 ? 12.579 10.687 -26.389 1.00 88.62 112 GLU A O 1
ATOM 904 N N . ASP A 1 113 ? 11.828 8.613 -26.785 1.00 86.81 113 ASP A N 1
ATOM 905 C CA . ASP A 1 113 ? 11.007 8.938 -27.958 1.00 86.81 113 ASP A CA 1
ATOM 906 C C . ASP A 1 113 ? 9.497 8.871 -27.671 1.00 86.81 113 ASP A C 1
ATOM 908 O O . ASP A 1 113 ? 8.674 9.331 -28.461 1.00 86.81 113 ASP A O 1
ATOM 912 N N . GLY A 1 114 ? 9.098 8.335 -26.513 1.00 86.50 114 GLY A N 1
ATOM 913 C CA . GLY A 1 114 ? 7.692 8.153 -26.173 1.00 86.50 114 GLY A CA 1
ATOM 914 C C . GLY A 1 114 ? 6.993 7.002 -26.869 1.00 86.50 114 GLY A C 1
ATOM 915 O O . GLY A 1 114 ? 5.775 6.899 -26.719 1.00 86.50 114 GLY A O 1
ATOM 916 N N . SER A 1 115 ? 7.717 6.154 -27.595 1.00 89.81 115 SER A N 1
ATOM 917 C CA . SER A 1 115 ? 7.138 4.985 -28.243 1.00 89.81 115 SER A CA 1
ATOM 918 C C . SER A 1 115 ? 6.552 4.018 -27.210 1.00 89.81 115 SER A C 1
ATOM 920 O O . SER A 1 115 ? 7.017 3.906 -26.071 1.00 89.81 115 SER A O 1
ATOM 922 N N . HIS A 1 116 ? 5.472 3.337 -27.588 1.00 91.62 116 HIS A N 1
ATOM 923 C CA . HIS A 1 116 ? 4.851 2.319 -26.748 1.00 91.62 116 HIS A CA 1
ATOM 924 C C . HIS A 1 116 ? 5.744 1.071 -26.706 1.00 91.62 116 HIS A C 1
ATOM 926 O O . HIS A 1 116 ? 6.076 0.517 -27.749 1.00 91.62 116 HIS A O 1
ATOM 932 N N . LEU A 1 117 ? 6.085 0.580 -25.512 1.00 91.12 117 LEU A N 1
ATOM 933 C CA . LEU A 1 117 ? 7.029 -0.538 -25.345 1.00 91.12 117 LEU A CA 1
ATOM 934 C C . LEU A 1 117 ? 6.387 -1.929 -25.488 1.00 91.12 117 LEU A C 1
ATOM 936 O O . LEU A 1 117 ? 7.043 -2.938 -25.255 1.00 91.12 117 LEU A O 1
ATOM 940 N N . GLY A 1 118 ? 5.092 -2.005 -25.803 1.00 92.00 118 GLY A N 1
ATOM 941 C CA . GLY A 1 118 ? 4.367 -3.271 -26.010 1.00 92.00 118 GLY A CA 1
ATOM 942 C C . GLY A 1 118 ? 3.999 -4.019 -24.723 1.00 92.00 118 GLY A C 1
ATOM 943 O O . GLY A 1 118 ? 3.395 -5.084 -24.779 1.00 92.00 118 GLY A O 1
ATOM 944 N N . ARG A 1 119 ? 4.320 -3.454 -23.557 1.00 92.00 119 ARG A N 1
ATOM 945 C CA . ARG A 1 119 ? 4.143 -4.082 -22.242 1.00 92.00 119 ARG A CA 1
ATOM 946 C C . ARG A 1 119 ? 3.556 -3.114 -21.225 1.00 92.00 119 ARG A C 1
ATOM 948 O O . ARG A 1 119 ? 3.478 -1.905 -21.456 1.00 92.00 119 ARG A O 1
ATOM 955 N N . ARG A 1 120 ? 3.116 -3.657 -20.092 1.00 93.38 120 ARG A N 1
ATOM 956 C CA . ARG A 1 120 ? 2.506 -2.903 -18.996 1.00 93.38 120 ARG A CA 1
ATOM 957 C C . ARG A 1 120 ? 3.271 -3.166 -17.707 1.00 93.38 120 ARG A C 1
ATOM 959 O O . ARG A 1 120 ? 3.736 -4.276 -17.496 1.00 93.38 120 ARG A O 1
ATOM 966 N N . SER A 1 121 ? 3.335 -2.165 -16.840 1.00 94.50 121 SER A N 1
ATOM 967 C CA . SER A 1 121 ? 3.984 -2.270 -15.535 1.00 94.50 121 SER A CA 1
ATOM 968 C C . SER A 1 121 ? 3.050 -1.782 -14.436 1.00 94.50 121 SER A C 1
ATOM 970 O O . SER A 1 121 ? 2.209 -0.894 -14.649 1.00 94.50 121 SER A O 1
ATOM 972 N N . LEU A 1 122 ? 3.176 -2.397 -13.263 1.00 96.19 122 LEU A N 1
ATOM 973 C CA . LEU A 1 122 ? 2.520 -1.938 -12.049 1.00 96.19 122 LEU A CA 1
ATOM 974 C C . LEU A 1 122 ? 3.086 -0.571 -11.652 1.00 96.19 122 LEU A C 1
ATOM 976 O O . LEU A 1 122 ? 4.279 -0.314 -11.778 1.00 96.19 122 LEU A O 1
ATOM 980 N N . TYR A 1 123 ? 2.227 0.304 -11.143 1.00 93.62 123 TYR A N 1
ATOM 981 C CA . TYR A 1 123 ? 2.643 1.509 -10.449 1.00 93.62 123 TYR A CA 1
ATOM 982 C C . TYR A 1 123 ? 1.651 1.885 -9.350 1.00 93.62 123 TYR A C 1
ATOM 984 O O . TYR A 1 123 ? 0.458 1.581 -9.427 1.00 93.62 123 TYR A O 1
ATOM 992 N N . HIS A 1 124 ? 2.133 2.620 -8.351 1.00 94.69 124 HIS A N 1
ATOM 993 C CA . HIS A 1 124 ? 1.295 3.192 -7.306 1.00 94.69 124 HIS A CA 1
ATOM 994 C C . HIS A 1 124 ? 1.026 4.684 -7.563 1.00 94.69 124 HIS A C 1
ATOM 996 O O . HIS A 1 124 ? 1.947 5.463 -7.796 1.00 94.69 124 HIS A O 1
ATOM 1002 N N . THR A 1 125 ? -0.231 5.126 -7.522 1.00 89.31 125 THR A N 1
ATOM 1003 C CA . THR A 1 125 ? -0.624 6.458 -8.021 1.00 89.31 125 THR A CA 1
ATOM 1004 C C . THR A 1 125 ? 0.107 7.623 -7.352 1.00 89.31 125 THR A C 1
ATOM 1006 O O . THR A 1 125 ? 0.455 8.587 -8.031 1.00 89.31 125 THR A O 1
ATOM 1009 N N . THR A 1 126 ? 0.361 7.541 -6.047 1.00 87.69 126 THR A N 1
ATOM 1010 C CA . THR A 1 126 ? 1.001 8.625 -5.276 1.00 87.69 126 THR A CA 1
ATOM 1011 C C . THR A 1 126 ? 2.291 8.207 -4.583 1.00 87.69 126 THR A C 1
ATOM 1013 O O . THR A 1 126 ? 3.148 9.041 -4.334 1.00 87.69 126 THR A O 1
ATOM 1016 N N . GLY A 1 127 ? 2.430 6.922 -4.273 1.00 90.88 127 GLY A N 1
ATOM 1017 C CA . GLY A 1 127 ? 3.543 6.381 -3.483 1.00 90.88 127 GLY A CA 1
ATOM 1018 C C . GLY A 1 127 ? 4.626 5.692 -4.305 1.00 90.88 127 GLY A C 1
ATOM 1019 O O . GLY A 1 127 ? 5.542 5.142 -3.709 1.00 90.88 127 GLY A O 1
ATOM 1020 N N . TRP A 1 128 ? 4.529 5.692 -5.643 1.00 93.25 128 TRP A N 1
ATOM 1021 C CA . TRP A 1 128 ? 5.524 5.008 -6.472 1.00 93.25 128 TRP A CA 1
ATOM 1022 C C . TRP A 1 128 ? 6.952 5.497 -6.246 1.00 93.25 128 TRP A C 1
ATOM 1024 O O . TRP A 1 128 ? 7.794 4.632 -6.072 1.00 93.25 128 TRP A O 1
ATOM 1034 N N . PRO A 1 129 ? 7.248 6.811 -6.157 1.00 91.56 129 PRO A N 1
ATOM 1035 C CA . PRO A 1 129 ? 8.625 7.257 -5.943 1.00 91.56 129 PRO A CA 1
ATOM 1036 C C . PRO A 1 129 ? 9.268 6.665 -4.682 1.00 91.56 129 PRO A C 1
ATOM 1038 O O . PRO A 1 129 ? 10.417 6.251 -4.728 1.00 91.56 129 PRO A O 1
ATOM 1041 N N . ALA A 1 130 ? 8.509 6.559 -3.585 1.00 92.06 130 ALA A N 1
ATOM 1042 C CA . ALA A 1 130 ? 8.995 5.992 -2.328 1.00 92.06 130 ALA A CA 1
ATOM 1043 C C . ALA A 1 130 ? 9.222 4.470 -2.415 1.00 92.06 130 ALA A C 1
ATOM 1045 O O . ALA A 1 130 ? 10.233 3.966 -1.933 1.00 92.06 130 ALA A O 1
ATOM 1046 N N . ILE A 1 131 ? 8.303 3.744 -3.062 1.00 94.38 131 ILE A N 1
ATOM 1047 C CA . ILE A 1 131 ? 8.450 2.299 -3.316 1.00 94.38 131 ILE A CA 1
ATOM 1048 C C . ILE A 1 131 ? 9.635 2.046 -4.255 1.00 94.38 131 ILE A C 1
ATOM 1050 O O . ILE A 1 131 ? 10.435 1.149 -4.044 1.00 94.38 131 ILE A O 1
ATOM 1054 N N . GLU A 1 132 ? 9.767 2.849 -5.303 1.00 94.06 132 GLU A N 1
ATOM 1055 C CA . GLU A 1 132 ? 10.816 2.687 -6.299 1.00 94.06 132 GLU A CA 1
ATOM 1056 C C . GLU A 1 132 ? 12.200 3.043 -5.744 1.00 94.06 132 GLU A C 1
ATOM 1058 O O . GLU A 1 132 ? 13.194 2.438 -6.138 1.00 94.06 132 GLU A O 1
ATOM 1063 N N . SER A 1 133 ? 12.289 4.008 -4.824 1.00 91.94 133 SER A N 1
ATOM 1064 C CA . SER A 1 133 ? 13.542 4.305 -4.126 1.00 91.94 133 SER A CA 1
ATOM 1065 C C . SER A 1 133 ? 13.984 3.187 -3.189 1.00 91.94 133 SER A C 1
ATOM 1067 O O . SER A 1 133 ? 15.180 3.048 -2.956 1.00 91.94 133 SER A O 1
ATOM 1069 N N . SER A 1 134 ? 13.052 2.387 -2.656 1.00 93.00 134 SER A N 1
ATOM 1070 C CA . SER A 1 134 ? 13.413 1.317 -1.727 1.00 93.00 134 SER A CA 1
ATOM 1071 C C . SER A 1 134 ? 13.988 0.091 -2.426 1.00 93.00 134 SER A C 1
ATOM 1073 O O . SER A 1 134 ? 14.753 -0.625 -1.794 1.00 93.00 134 SER A O 1
ATOM 1075 N N . PHE A 1 135 ? 13.713 -0.125 -3.719 1.00 94.00 135 PHE A N 1
ATOM 1076 C CA . PHE A 1 135 ? 14.251 -1.269 -4.469 1.00 94.00 135 PHE A CA 1
ATOM 1077 C C . PHE A 1 135 ? 15.786 -1.360 -4.446 1.00 94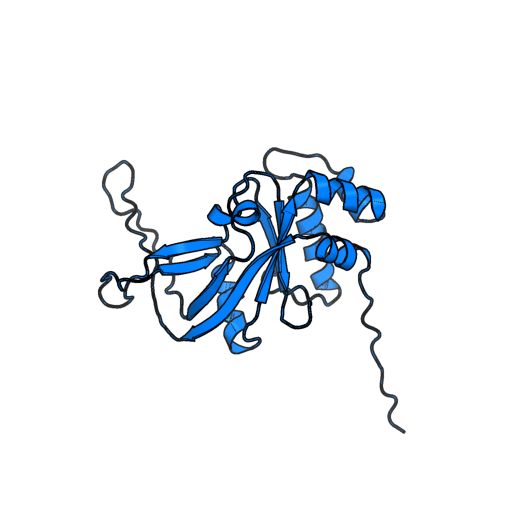.00 135 PHE A C 1
ATOM 1079 O O . PHE A 1 135 ? 16.323 -2.460 -4.543 1.00 94.00 135 PHE A O 1
ATOM 1086 N N . ASP A 1 136 ? 16.477 -0.227 -4.289 1.00 90.56 136 ASP A N 1
ATOM 1087 C CA . ASP A 1 136 ? 17.940 -0.155 -4.227 1.00 90.56 136 ASP A CA 1
ATOM 1088 C C . ASP A 1 136 ? 18.502 -0.687 -2.888 1.00 90.56 136 ASP A C 1
ATOM 1090 O O . ASP A 1 136 ? 19.619 -1.200 -2.836 1.00 90.56 136 ASP A O 1
ATOM 1094 N N . THR A 1 137 ? 17.742 -0.572 -1.794 1.00 91.69 137 THR A N 1
ATOM 1095 C CA . THR A 1 137 ? 18.198 -0.888 -0.423 1.00 91.69 137 THR A CA 1
ATOM 1096 C C . THR A 1 137 ? 17.496 -2.094 0.190 1.00 91.69 137 THR A C 1
ATOM 1098 O O . THR A 1 137 ? 18.051 -2.791 1.035 1.00 91.69 137 THR A O 1
ATOM 1101 N N . GLU A 1 138 ? 16.256 -2.324 -0.215 1.00 93.62 138 GLU A N 1
ATOM 1102 C CA . GLU A 1 138 ? 15.379 -3.389 0.238 1.00 93.62 138 GLU A CA 1
ATOM 1103 C C . GLU A 1 138 ? 14.747 -3.995 -1.017 1.00 93.62 138 GLU A C 1
ATOM 1105 O O . GLU A 1 138 ? 13.712 -3.517 -1.468 1.00 93.62 138 GLU A O 1
ATOM 1110 N N . PRO A 1 139 ? 15.364 -4.991 -1.666 1.00 91.69 139 PRO A N 1
ATOM 1111 C CA . PRO A 1 139 ? 14.778 -5.562 -2.868 1.00 91.69 139 PRO A CA 1
ATOM 1112 C C . PRO A 1 139 ? 13.494 -6.350 -2.533 1.00 91.69 139 PRO A C 1
ATOM 1114 O O . PRO A 1 139 ? 13.358 -6.866 -1.417 1.00 91.69 139 PRO A O 1
ATOM 1117 N N . PRO A 1 140 ? 12.552 -6.484 -3.488 1.00 95.25 140 PRO A N 1
ATOM 1118 C CA . PRO A 1 140 ? 11.412 -7.391 -3.354 1.00 95.25 140 PRO A CA 1
ATOM 1119 C C . PRO A 1 140 ? 11.853 -8.842 -3.025 1.00 95.25 140 PRO A C 1
ATOM 1121 O O . PRO A 1 140 ? 12.998 -9.208 -3.296 1.00 95.25 140 PRO A O 1
ATOM 1124 N N . PRO A 1 141 ? 10.966 -9.695 -2.473 1.00 97.62 141 PRO A N 1
ATOM 1125 C CA . PRO A 1 141 ? 9.520 -9.609 -2.620 1.00 97.62 141 PRO A CA 1
ATOM 1126 C C . PRO A 1 141 ? 8.828 -8.714 -1.590 1.00 97.62 141 PRO A C 1
ATOM 1128 O O . PRO A 1 141 ? 9.166 -8.711 -0.405 1.00 97.62 141 PRO A O 1
ATOM 1131 N N . PHE A 1 142 ? 7.782 -8.025 -2.046 1.00 98.12 142 PHE A N 1
ATOM 1132 C CA . PHE A 1 142 ? 6.868 -7.266 -1.195 1.00 98.12 142 PHE A CA 1
ATOM 1133 C C . PHE A 1 142 ? 5.441 -7.766 -1.343 1.00 98.12 142 PHE A C 1
ATOM 1135 O O . PHE A 1 142 ? 4.966 -7.988 -2.457 1.00 98.12 142 PHE A O 1
ATOM 1142 N N . THR A 1 143 ? 4.729 -7.867 -0.229 1.00 98.62 143 THR A N 1
ATOM 1143 C CA . THR A 1 143 ? 3.314 -8.244 -0.215 1.00 98.62 143 THR A CA 1
ATOM 1144 C C . THR A 1 143 ? 2.465 -7.016 0.038 1.00 98.62 143 THR A C 1
ATOM 1146 O O . THR A 1 143 ? 2.706 -6.275 0.989 1.00 98.62 143 THR A O 1
ATOM 1149 N N . VAL A 1 144 ? 1.448 -6.816 -0.796 1.00 98.62 144 VAL A N 1
ATOM 1150 C CA . VAL A 1 144 ? 0.423 -5.800 -0.591 1.00 98.62 144 VAL A CA 1
ATOM 1151 C C . VAL A 1 144 ? -0.855 -6.477 -0.114 1.00 98.62 144 VAL A C 1
ATOM 1153 O O . VAL A 1 144 ? -1.389 -7.375 -0.773 1.00 98.62 144 VAL A O 1
ATOM 1156 N N . SER A 1 145 ? -1.339 -6.050 1.046 1.00 98.81 145 SER A N 1
ATOM 1157 C CA . SER A 1 145 ? -2.545 -6.580 1.679 1.00 98.81 145 SER A CA 1
ATOM 1158 C C . SER A 1 145 ? -3.559 -5.480 1.958 1.00 98.81 145 SER A C 1
ATOM 1160 O O . SER A 1 145 ? -3.220 -4.296 1.985 1.00 98.81 145 SER A O 1
ATOM 1162 N N . ALA A 1 146 ? -4.821 -5.863 2.113 1.00 98.62 146 ALA A N 1
ATOM 1163 C CA . ALA A 1 146 ? -5.944 -4.949 2.252 1.00 98.62 146 ALA A CA 1
ATOM 1164 C C . ALA A 1 146 ? -6.872 -5.352 3.397 1.00 98.62 146 ALA A C 1
ATOM 1166 O O . ALA A 1 146 ? -7.151 -6.530 3.599 1.00 98.62 146 ALA A O 1
ATOM 1167 N N . LEU A 1 147 ? -7.394 -4.355 4.105 1.00 98.50 147 LEU A N 1
ATOM 1168 C CA . LEU A 1 147 ? -8.369 -4.500 5.175 1.00 98.50 147 LEU A CA 1
ATOM 1169 C C . LEU A 1 147 ? -9.529 -3.533 4.915 1.00 98.50 147 LEU A C 1
ATOM 1171 O O . LEU A 1 147 ? -9.373 -2.309 4.974 1.00 98.50 147 LEU A O 1
ATOM 1175 N N . PHE A 1 148 ? -10.686 -4.085 4.551 1.00 98.38 148 PHE A N 1
ATOM 1176 C CA . PHE A 1 148 ? -11.874 -3.304 4.201 1.00 98.38 148 PHE A CA 1
ATOM 1177 C C . PHE A 1 148 ? -12.631 -2.847 5.444 1.00 98.38 148 PHE A C 1
ATOM 1179 O O . PHE A 1 148 ? -12.498 -3.431 6.513 1.00 98.38 148 PHE A O 1
ATOM 1186 N N . ARG A 1 149 ? -13.466 -1.815 5.285 1.00 97.44 149 ARG A N 1
ATOM 1187 C CA . ARG A 1 149 ? -14.148 -1.118 6.388 1.00 97.44 149 ARG A CA 1
ATOM 1188 C C . ARG A 1 149 ? -14.775 -2.013 7.460 1.00 97.44 149 ARG A C 1
ATOM 1190 O O . ARG A 1 149 ? -14.592 -1.713 8.633 1.00 97.44 149 ARG A O 1
ATOM 1197 N N . ALA A 1 150 ? -15.507 -3.061 7.081 1.00 97.69 150 ALA A N 1
ATOM 1198 C CA . ALA A 1 150 ? -16.171 -3.943 8.045 1.00 97.69 150 ALA A CA 1
ATOM 1199 C C . ALA A 1 150 ? -15.157 -4.709 8.913 1.00 97.69 150 ALA A C 1
ATOM 1201 O O . ALA A 1 150 ? -15.273 -4.728 10.136 1.00 97.69 150 ALA A O 1
ATOM 1202 N N . ASP A 1 151 ? -14.125 -5.275 8.286 1.00 98.19 151 ASP A N 1
ATOM 1203 C CA . ASP A 1 151 ? -13.056 -5.988 8.986 1.00 98.19 151 ASP A CA 1
ATOM 1204 C C . ASP A 1 151 ? -12.176 -5.034 9.795 1.00 98.19 151 ASP A C 1
ATOM 1206 O O . ASP A 1 151 ? -11.806 -5.346 10.923 1.00 98.19 151 ASP A O 1
ATOM 1210 N N . LEU A 1 152 ? -11.895 -3.844 9.256 1.00 98.25 152 LEU A N 1
ATOM 1211 C CA . LEU A 1 152 ? -11.173 -2.791 9.964 1.00 98.25 152 LEU A CA 1
ATOM 1212 C C . LEU A 1 152 ? -11.911 -2.385 11.243 1.00 98.25 152 LEU A C 1
ATOM 1214 O O . LEU A 1 152 ? -11.300 -2.326 12.304 1.00 98.25 152 LEU A O 1
ATOM 1218 N N . GLU A 1 153 ? -13.224 -2.158 11.158 1.00 98.06 153 GLU A N 1
ATOM 1219 C CA . GLU A 1 153 ? -14.042 -1.821 12.323 1.00 98.06 153 GLU A CA 1
ATOM 1220 C C . GLU A 1 153 ? -14.002 -2.913 13.381 1.00 98.06 153 GLU A C 1
ATOM 1222 O O . GLU A 1 153 ? -13.803 -2.632 14.562 1.00 98.06 153 GLU A O 1
ATOM 1227 N N . ARG A 1 154 ? -14.182 -4.160 12.940 1.00 98.06 154 ARG A N 1
ATOM 1228 C CA . ARG A 1 154 ? -14.169 -5.327 13.810 1.00 98.06 154 ARG A CA 1
ATOM 1229 C C . ARG A 1 154 ? -12.844 -5.422 14.562 1.00 98.06 154 ARG A C 1
ATOM 1231 O O . ARG A 1 154 ? -12.860 -5.493 15.785 1.00 98.06 154 ARG A O 1
ATOM 1238 N N . VAL A 1 155 ? -11.714 -5.321 13.859 1.00 97.56 155 VAL A N 1
ATOM 1239 C CA . VAL A 1 155 ? -10.382 -5.351 14.486 1.00 97.56 155 VAL A CA 1
ATOM 1240 C C . VAL A 1 155 ? -10.193 -4.176 15.448 1.00 97.56 155 VAL A C 1
ATOM 1242 O O . VAL A 1 155 ? -9.680 -4.367 16.548 1.00 97.56 155 VAL A O 1
ATOM 1245 N N . CYS A 1 156 ? -10.633 -2.968 15.084 1.00 97.38 156 CYS A N 1
ATOM 1246 C CA . CYS A 1 156 ? -10.543 -1.807 15.970 1.00 97.38 156 CYS A CA 1
ATOM 1247 C C . CYS A 1 156 ? -11.327 -2.005 17.279 1.00 97.38 156 CYS A C 1
ATOM 1249 O O . CYS A 1 156 ? -10.818 -1.659 18.345 1.00 97.38 156 CYS A O 1
ATOM 1251 N N . ARG A 1 157 ? -12.529 -2.596 17.212 1.00 96.75 157 ARG A N 1
ATOM 1252 C CA . ARG A 1 157 ? -13.355 -2.912 18.390 1.00 96.75 157 ARG A CA 1
ATOM 1253 C C . ARG A 1 157 ? -12.744 -4.026 19.243 1.00 96.75 157 ARG A C 1
ATOM 1255 O O . ARG A 1 157 ? -12.749 -3.914 20.462 1.00 96.75 157 ARG A O 1
ATOM 1262 N N . GLU A 1 158 ? -12.229 -5.082 18.613 1.00 96.25 158 GLU A N 1
ATOM 1263 C CA . GLU A 1 158 ? -11.643 -6.245 19.299 1.00 96.25 158 GLU A CA 1
ATOM 1264 C C . GLU A 1 158 ? -10.350 -5.892 20.052 1.00 96.25 158 GLU A C 1
ATOM 1266 O O . GLU A 1 158 ? -10.119 -6.389 21.151 1.00 96.25 158 GLU A O 1
ATOM 1271 N N . ILE A 1 159 ? -9.499 -5.043 19.468 1.00 94.69 159 ILE A N 1
ATOM 1272 C CA . ILE A 1 159 ? -8.185 -4.710 20.036 1.00 94.69 159 ILE A CA 1
ATOM 1273 C C . ILE A 1 159 ? -8.254 -3.563 21.050 1.00 94.69 159 ILE A C 1
ATOM 1275 O O . ILE A 1 159 ? -7.492 -3.554 22.017 1.00 94.69 159 ILE A O 1
ATOM 1279 N N . GLY A 1 160 ? -9.141 -2.589 20.840 1.00 90.94 160 GLY A N 1
ATOM 1280 C CA . GLY A 1 160 ? -9.273 -1.437 21.727 1.00 90.94 160 GLY A CA 1
ATOM 1281 C C . GLY A 1 160 ? -8.103 -0.440 21.650 1.00 90.94 160 GLY A C 1
ATOM 1282 O O . GLY A 1 160 ? -7.385 -0.344 20.648 1.00 90.94 160 GLY A O 1
ATOM 1283 N N . GLY A 1 161 ? -7.923 0.344 22.719 1.00 91.31 161 GLY A N 1
ATOM 1284 C CA . GLY A 1 161 ? -6.835 1.323 22.848 1.00 91.31 161 GLY A CA 1
ATOM 1285 C C . GLY A 1 161 ? -6.846 2.384 21.734 1.00 91.31 161 GLY A C 1
ATOM 1286 O O . GLY A 1 161 ? -7.925 2.840 21.356 1.00 91.31 161 GLY A O 1
ATOM 1287 N N . PRO A 1 162 ? -5.687 2.730 21.137 1.00 90.94 162 PRO A N 1
ATOM 1288 C CA . PRO A 1 162 ? -5.618 3.731 20.067 1.00 90.94 162 PRO A CA 1
ATOM 1289 C C . PRO A 1 162 ? -6.497 3.426 18.843 1.00 90.94 162 PRO A C 1
ATOM 1291 O O . PRO A 1 162 ? -6.876 4.332 18.103 1.00 90.94 162 PRO A O 1
ATOM 1294 N N . LEU A 1 163 ? -6.830 2.150 18.607 1.00 93.50 163 LEU A N 1
ATOM 1295 C CA . LEU A 1 163 ? -7.748 1.765 17.534 1.00 93.50 163 LEU A CA 1
ATOM 1296 C C . LEU A 1 163 ? -9.213 2.021 17.896 1.00 93.50 163 LEU A C 1
ATOM 1298 O O . LEU A 1 163 ? -10.008 2.307 17.002 1.00 93.50 163 LEU A O 1
ATOM 1302 N N . SER A 1 164 ? -9.564 1.965 19.183 1.00 92.94 164 SER A N 1
ATOM 1303 C CA . SER A 1 164 ? -10.875 2.405 19.665 1.00 92.94 164 SER A CA 1
ATOM 1304 C C . SER A 1 164 ? -11.020 3.918 19.559 1.00 92.94 164 SER A C 1
ATOM 1306 O O . SER A 1 164 ? -12.080 4.397 19.166 1.00 92.94 164 SER A O 1
ATOM 1308 N N . ASP A 1 165 ? -9.956 4.674 19.839 1.00 93.94 165 ASP A N 1
ATOM 1309 C CA . ASP A 1 165 ? -9.972 6.132 19.681 1.00 93.94 165 ASP A CA 1
ATOM 1310 C C . ASP A 1 165 ? -10.271 6.515 18.225 1.00 93.94 165 ASP A C 1
ATOM 1312 O O . ASP A 1 165 ? -11.094 7.391 17.969 1.00 93.94 165 ASP A O 1
ATOM 1316 N N . ALA A 1 166 ? -9.685 5.795 17.259 1.00 94.81 166 ALA A N 1
ATOM 1317 C CA . ALA A 1 166 ? -9.959 5.993 15.836 1.00 94.81 166 ALA A CA 1
ATOM 1318 C C . ALA A 1 166 ? -11.433 5.751 15.451 1.00 94.81 166 ALA A C 1
ATOM 1320 O O . ALA A 1 166 ? -11.917 6.397 14.522 1.00 94.81 166 ALA A O 1
ATOM 1321 N N . LEU A 1 167 ? -12.155 4.869 16.158 1.00 95.12 167 LEU A N 1
ATOM 1322 C CA . LEU A 1 167 ? -13.597 4.652 15.960 1.00 95.12 167 LEU A CA 1
ATOM 1323 C C . LEU A 1 167 ? -14.448 5.814 16.484 1.00 95.12 167 LEU A C 1
ATOM 1325 O O . LEU A 1 167 ? -15.532 6.054 15.959 1.00 95.12 167 LEU A O 1
ATOM 1329 N N . GLY A 1 168 ? -13.976 6.512 17.520 1.00 94.12 168 GLY A N 1
ATOM 1330 C CA . GLY A 1 168 ? -14.659 7.671 18.097 1.00 94.12 168 GLY A CA 1
ATOM 1331 C C . GLY A 1 168 ? -14.431 8.974 17.325 1.00 94.12 168 GLY A C 1
ATOM 1332 O O . GLY A 1 168 ? -15.108 9.968 17.588 1.00 94.12 168 GLY A O 1
ATOM 1333 N N . MET A 1 169 ? -13.488 8.993 16.379 1.00 96.19 169 MET A N 1
ATOM 1334 C CA . MET A 1 169 ? -13.167 10.186 15.598 1.00 96.19 169 MET A CA 1
ATOM 1335 C C . MET A 1 169 ? -14.287 10.519 14.597 1.00 96.19 169 MET A C 1
ATOM 1337 O O . MET A 1 169 ? -14.765 9.627 13.893 1.00 96.19 169 MET A O 1
ATOM 1341 N N . PRO A 1 170 ? -14.671 11.801 14.446 1.00 95.19 170 PRO A N 1
ATOM 1342 C CA . PRO A 1 170 ? -15.672 12.204 13.464 1.00 95.19 170 PRO A CA 1
ATOM 1343 C C . PRO A 1 170 ? -15.283 11.801 12.037 1.00 95.19 170 PRO A C 1
ATOM 1345 O O . PRO A 1 170 ? -14.168 12.073 11.577 1.00 95.19 170 PRO A O 1
ATOM 1348 N N . GLU A 1 171 ? -16.218 11.186 11.312 1.00 96.25 171 GLU A N 1
ATOM 1349 C CA . GLU A 1 171 ? -16.031 10.859 9.901 1.00 96.25 171 GLU A CA 1
ATOM 1350 C C . GLU A 1 171 ? -16.524 11.989 8.985 1.00 96.25 171 GLU A C 1
ATOM 1352 O O . GLU A 1 171 ? -17.560 12.617 9.204 1.00 96.25 171 GLU A O 1
ATOM 1357 N N . THR A 1 172 ? -15.787 12.228 7.903 1.00 94.19 172 THR A N 1
ATOM 1358 C CA . THR A 1 172 ? -16.178 13.128 6.813 1.00 94.19 172 THR A CA 1
ATOM 1359 C C . THR A 1 172 ? -16.052 12.413 5.470 1.00 94.19 172 THR A C 1
ATOM 1361 O O . THR A 1 172 ? -15.563 11.287 5.377 1.00 94.19 172 THR A O 1
ATOM 1364 N N . LYS A 1 173 ? -16.422 13.087 4.372 1.00 89.25 173 LYS A N 1
ATOM 1365 C CA . LYS A 1 173 ? -16.201 12.553 3.015 1.00 89.25 173 LYS A CA 1
ATOM 1366 C C . LYS A 1 173 ? -14.727 12.231 2.720 1.00 89.25 173 LYS A C 1
ATOM 1368 O O . LYS A 1 173 ? -14.471 11.395 1.856 1.00 89.25 173 LYS A 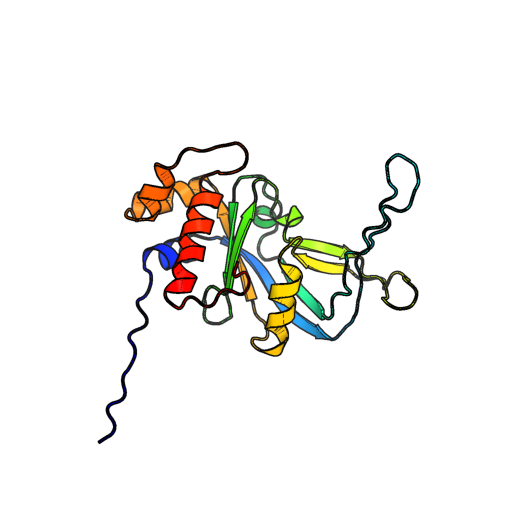O 1
ATOM 1373 N N . LEU A 1 174 ? -13.786 12.904 3.390 1.00 87.75 174 LEU A N 1
ATOM 1374 C CA . LEU A 1 174 ? -12.343 12.762 3.164 1.00 87.75 174 LEU A CA 1
ATOM 1375 C C . LEU A 1 174 ? -11.639 11.967 4.268 1.00 87.75 174 LEU A C 1
ATOM 1377 O O . LEU A 1 174 ? -10.667 11.271 3.985 1.00 87.75 174 LEU A O 1
ATOM 1381 N N . HIS A 1 175 ? -12.128 12.061 5.503 1.00 94.44 175 HIS A N 1
ATOM 1382 C CA . HIS A 1 175 ? -11.528 11.436 6.679 1.00 94.44 175 HIS A CA 1
ATOM 1383 C C . HIS A 1 175 ? -12.481 10.383 7.221 1.00 94.44 175 HIS A C 1
ATOM 1385 O O . HIS A 1 175 ? -13.397 10.701 7.971 1.00 94.44 175 HIS A O 1
ATOM 1391 N N . LYS A 1 176 ? -12.290 9.145 6.784 1.00 96.31 176 LYS A N 1
ATOM 1392 C CA . LYS A 1 176 ? -13.039 7.985 7.272 1.00 96.31 176 LYS A CA 1
ATOM 1393 C C . LYS A 1 176 ? -12.190 7.174 8.251 1.00 96.31 176 LYS A C 1
ATOM 1395 O O . LYS A 1 176 ? -11.027 7.519 8.469 1.00 96.31 176 LYS A O 1
ATOM 1400 N N . LEU A 1 177 ? -12.713 6.075 8.787 1.00 97.75 177 LEU A N 1
ATOM 1401 C CA . LEU A 1 177 ? -11.961 5.200 9.689 1.00 97.75 177 LEU A CA 1
ATOM 1402 C C . LEU A 1 177 ? -10.574 4.813 9.142 1.00 97.75 177 LEU A C 1
ATOM 1404 O O . LEU A 1 177 ? -9.581 4.928 9.856 1.00 97.75 177 LEU A O 1
ATOM 1408 N N . SER A 1 178 ? -10.464 4.426 7.867 1.00 97.56 178 SER A N 1
ATOM 1409 C CA . SER A 1 178 ? -9.181 4.062 7.249 1.00 97.56 178 SER A CA 1
ATOM 1410 C C . SER A 1 178 ? -8.164 5.204 7.279 1.00 97.56 178 SER A C 1
ATOM 1412 O O . SER A 1 178 ? -6.970 4.951 7.377 1.00 97.56 178 SER A O 1
ATOM 1414 N N . TYR A 1 179 ? -8.624 6.456 7.197 1.00 97.25 179 TYR A N 1
ATOM 1415 C CA . TYR A 1 179 ? -7.760 7.630 7.326 1.00 97.25 179 TYR A CA 1
ATOM 1416 C C . TYR A 1 179 ? -7.270 7.795 8.767 1.00 97.25 179 TYR A C 1
ATOM 1418 O O . TYR A 1 179 ? -6.073 7.948 8.989 1.00 97.25 179 TYR A O 1
ATOM 1426 N N . HIS A 1 180 ? -8.167 7.708 9.752 1.00 97.56 180 HIS A N 1
ATOM 1427 C CA . HIS A 1 180 ? -7.801 7.849 11.166 1.00 97.56 180 HIS A CA 1
ATOM 1428 C C . HIS A 1 180 ? -6.809 6.764 11.604 1.00 97.56 180 HIS A C 1
ATOM 1430 O O . HIS A 1 180 ? -5.809 7.058 12.260 1.00 97.56 180 HIS A O 1
ATOM 1436 N N . VAL A 1 181 ? -7.019 5.524 11.151 1.00 97.69 181 VAL A N 1
ATOM 1437 C CA . VAL A 1 181 ? -6.093 4.413 11.409 1.00 97.69 181 VAL A CA 1
ATOM 1438 C C . VAL A 1 181 ? -4.770 4.586 10.651 1.00 97.69 181 VAL A C 1
ATOM 1440 O O . VAL A 1 181 ? -3.713 4.340 11.227 1.00 97.69 181 VAL A O 1
ATOM 1443 N N . GLU A 1 182 ? -4.779 5.056 9.397 1.00 96.88 182 GLU A N 1
ATOM 1444 C CA . GLU A 1 182 ? -3.547 5.386 8.657 1.00 96.88 182 GLU A CA 1
ATOM 1445 C C . GLU A 1 182 ? -2.714 6.448 9.396 1.00 96.88 182 GLU A C 1
ATOM 1447 O O . GLU A 1 182 ? -1.501 6.283 9.536 1.00 96.88 182 GLU A O 1
ATOM 1452 N N . VAL A 1 183 ? -3.351 7.515 9.893 1.00 95.38 183 VAL A N 1
ATOM 1453 C CA . VAL A 1 183 ? -2.693 8.583 10.665 1.00 95.38 183 VAL A CA 1
ATOM 1454 C C . VAL A 1 183 ? -2.066 8.024 11.938 1.00 95.38 183 VAL A C 1
ATOM 1456 O O . VAL A 1 183 ? -0.898 8.307 12.219 1.00 95.38 183 VAL A O 1
ATOM 1459 N N . TRP A 1 184 ? -2.798 7.186 12.675 1.00 95.56 184 TRP A N 1
ATOM 1460 C CA . TRP A 1 184 ? -2.255 6.515 13.852 1.00 95.56 184 TRP A CA 1
ATOM 1461 C C . TRP A 1 184 ? -1.042 5.639 13.499 1.00 95.56 184 TRP A C 1
ATOM 1463 O O . TRP A 1 184 ? 0.015 5.816 14.104 1.00 95.56 184 TRP A O 1
ATOM 1473 N N . ILE A 1 185 ? -1.122 4.776 12.479 1.00 95.56 185 ILE A N 1
ATOM 1474 C CA . ILE A 1 185 ? 0.016 3.931 12.062 1.00 95.56 185 ILE A CA 1
ATOM 1475 C C . ILE A 1 185 ? 1.221 4.789 11.676 1.00 95.56 185 ILE A C 1
ATOM 1477 O O . ILE A 1 185 ? 2.349 4.492 12.069 1.00 95.56 185 ILE A O 1
ATOM 1481 N N . ARG A 1 186 ? 1.004 5.877 10.934 1.00 93.50 186 ARG A N 1
ATOM 1482 C CA . ARG A 1 186 ? 2.082 6.795 10.550 1.00 93.50 186 ARG A CA 1
ATOM 1483 C C . ARG A 1 186 ? 2.725 7.472 11.747 1.00 93.50 186 ARG A C 1
ATOM 1485 O O . ARG A 1 186 ? 3.938 7.669 11.733 1.00 93.50 186 ARG A O 1
ATOM 1492 N N . SER A 1 187 ? 1.961 7.785 12.792 1.00 92.69 187 SER A N 1
ATOM 1493 C CA . SER A 1 187 ? 2.514 8.355 14.025 1.00 92.69 187 SER A CA 1
ATOM 1494 C C . SER A 1 187 ? 3.536 7.429 14.699 1.00 92.69 187 SER A C 1
ATOM 1496 O O . SER A 1 187 ? 4.496 7.920 15.293 1.00 92.69 187 SER A O 1
ATOM 1498 N N . LEU A 1 188 ? 3.417 6.106 14.505 1.00 91.69 188 LEU A N 1
ATOM 1499 C CA . LEU A 1 188 ? 4.357 5.107 15.030 1.00 91.69 188 LEU A CA 1
ATOM 1500 C C . LEU A 1 188 ? 5.751 5.198 14.394 1.00 91.69 188 LEU A C 1
ATOM 1502 O O . LEU A 1 188 ? 6.708 4.646 14.937 1.00 91.69 188 LEU A O 1
ATOM 1506 N N . SER A 1 189 ? 5.899 5.906 13.267 1.00 87.88 189 SER A N 1
ATOM 1507 C CA . SER A 1 189 ? 7.213 6.157 12.657 1.00 87.88 189 SER A CA 1
ATOM 1508 C C . SER A 1 189 ? 8.150 6.925 13.589 1.00 87.88 189 SER A C 1
ATOM 1510 O O . SER A 1 189 ? 9.346 6.640 13.630 1.00 87.88 189 SER A O 1
ATOM 1512 N N . ARG A 1 190 ? 7.597 7.805 14.435 1.00 84.75 190 ARG A N 1
ATOM 1513 C CA . ARG A 1 190 ? 8.341 8.520 15.485 1.00 84.75 190 ARG A CA 1
ATOM 1514 C C . ARG A 1 190 ? 8.900 7.582 16.556 1.00 84.75 190 ARG A C 1
ATOM 1516 O O . ARG A 1 190 ? 9.838 7.944 17.254 1.00 84.75 190 ARG A O 1
ATOM 1523 N N . SER A 1 191 ? 8.344 6.379 16.668 1.00 83.56 191 SER A N 1
ATOM 1524 C CA . SER A 1 191 ? 8.758 5.338 17.611 1.00 83.56 191 SER A CA 1
ATOM 1525 C C . SER A 1 191 ? 9.628 4.256 16.955 1.00 83.56 191 SER A C 1
ATOM 1527 O O . SER A 1 191 ? 9.802 3.183 17.528 1.00 83.56 191 SER A O 1
ATOM 1529 N N . GLY A 1 192 ? 10.169 4.512 15.756 1.00 85.31 192 GLY A N 1
ATOM 1530 C CA . GLY A 1 192 ? 11.113 3.617 15.075 1.00 85.31 192 GLY A CA 1
ATOM 1531 C C . GLY A 1 192 ? 10.497 2.685 14.027 1.00 85.31 192 GLY A C 1
ATOM 1532 O O . GLY A 1 192 ? 11.168 1.756 13.573 1.00 85.31 192 GLY A O 1
ATOM 1533 N N . LEU A 1 193 ? 9.238 2.902 13.624 1.00 88.25 193 LEU A N 1
ATOM 1534 C CA . LEU A 1 193 ? 8.659 2.204 12.474 1.00 88.25 193 LEU A CA 1
ATOM 1535 C C . LEU A 1 193 ? 9.163 2.824 11.162 1.00 88.25 193 LEU A C 1
ATOM 1537 O O . LEU A 1 193 ? 8.820 3.953 10.811 1.00 88.25 193 LEU A O 1
ATOM 1541 N N . ASP A 1 194 ? 9.966 2.070 10.420 1.00 91.12 194 ASP A N 1
ATOM 1542 C CA . ASP A 1 194 ? 10.591 2.549 9.190 1.00 91.12 194 ASP A CA 1
ATOM 1543 C C . ASP A 1 194 ? 9.679 2.366 7.967 1.00 91.12 194 ASP A C 1
ATOM 1545 O O . ASP A 1 194 ? 9.739 1.361 7.255 1.00 91.12 194 ASP A O 1
ATOM 1549 N N . LEU A 1 195 ? 8.779 3.335 7.777 1.00 93.94 195 LEU A N 1
ATOM 1550 C CA . LEU A 1 195 ? 7.882 3.420 6.623 1.00 93.94 195 LEU A CA 1
ATOM 1551 C C . LEU A 1 195 ? 8.538 4.193 5.475 1.00 93.94 195 LEU A C 1
ATOM 1553 O O . LEU A 1 195 ? 9.156 5.222 5.710 1.00 93.94 195 LEU A O 1
ATOM 1557 N N . TRP A 1 196 ? 8.323 3.793 4.226 1.00 93.12 196 TRP A N 1
ATOM 1558 C CA . TRP A 1 196 ? 8.788 4.523 3.045 1.00 93.12 196 TRP A CA 1
ATOM 1559 C C . TRP A 1 196 ? 7.990 5.806 2.788 1.00 93.12 196 TRP A C 1
ATOM 1561 O O . TRP A 1 196 ? 8.517 6.762 2.229 1.00 93.12 196 TRP A O 1
ATOM 1571 N N . ASN A 1 197 ? 6.720 5.869 3.198 1.00 85.88 197 ASN A N 1
ATOM 1572 C CA . ASN A 1 197 ? 5.860 7.033 2.971 1.00 85.88 197 ASN A CA 1
ATOM 1573 C C . ASN A 1 197 ? 5.774 7.978 4.181 1.00 85.88 197 ASN A C 1
ATOM 1575 O O . ASN A 1 197 ? 4.674 8.322 4.626 1.00 85.88 197 ASN A O 1
ATOM 1579 N N . LYS A 1 198 ? 6.939 8.395 4.699 1.00 73.00 198 LYS A N 1
ATOM 1580 C CA . LYS A 1 198 ? 7.055 9.418 5.755 1.00 73.00 198 LYS A CA 1
ATOM 1581 C C . LYS A 1 198 ? 6.531 10.766 5.229 1.00 73.00 198 LYS A C 1
ATOM 1583 O O . LYS A 1 198 ? 6.719 11.076 4.052 1.00 73.00 198 LYS A O 1
ATOM 1588 N N . GLN A 1 199 ? 5.834 11.519 6.081 1.00 56.00 199 GLN A N 1
ATOM 1589 C CA . GLN A 1 199 ? 5.482 12.923 5.833 1.00 56.00 199 GLN A CA 1
ATOM 1590 C C . GLN A 1 199 ? 6.520 13.831 6.474 1.00 56.00 199 GLN A C 1
ATOM 1592 O O . GLN A 1 199 ? 6.959 13.482 7.594 1.00 56.00 199 GLN A O 1
#

pLDDT: mean 87.71, std 16.76, range [33.78, 98.81]

Sequence (199 aa):
MQTIHTATKVQNQPLQALMRAATPFLRIDGAKPQSWRRNVNTLTKSGKPSGSRRAQPNRYEAMFTALDDKTWSRLGEVLYFVSDQSGRLRMVGQSSRRLQDRWRVSPMHSVEDGSHLGRRSLYHTTGWPAIESSFDTEPPPFTVSALFRADLERVCREIGGPLSDALGMPETKLHKLSYHVEVWIRSLSRSGLDLWNKQ

Foldseek 3Di:
DDPPPPPPPPPPVLVVLQLVLWAWFKKQAFKDQDWWWFPQQPQDPVRHRPPPVPTDTQRIFTDMDGPHPCQQADAAWKKKFKAAPVRATAAIDIDNGGNCVQFDWGFTADPPPRHTPPGTGTAGPPCRVLVSVCCVPGTDGMTMTMDGDVRLLVSLVVVDDQSVVLVVDDDDPVCDSSNSVNVVVLVCVVVVRNYSPHD

Radius of gyration: 18.84 Å; chains: 1; bounding box: 49×35×57 Å